Protein AF-A0A1F4QVJ4-F1 (afdb_monomer)

Nearest PDB structures (foldseek):
  5hei-assembly3_E  TM=8.467E-01  e=6.422E-18  Priestia megaterium
  3n2s-assembly2_D  TM=8.383E-01  e=7.079E-16  Bacillus subtilis
  5hdj-assembly1_A  TM=8.061E-01  e=7.513E-16  Priestia megaterium
  3eof-assembly1_B  TM=8.339E-01  e=4.481E-15  Bacteroides fragilis NCTC 9343
  7z0w-assembly3_F  TM=8.226E-01  e=1.284E-15  Escherichia coli K-12

pLDDT: mean 85.39, std 21.8, range [27.02, 98.88]

Radius of gyration: 23.58 Å; Cα contacts (8 Å, |Δi|>4): 374; chains: 1; bounding box: 63×64×63 Å

Sequence (300 aa):
MSEKVLRRLFLKQSALLGGVLLFPTSVQRRALAHPQDKDAASDSRLPINETLKTLASLRTTHGNFKNQPIPDAHIEQILQSSLRAANASNLQSYSIIIVKDPDKMKNVCGYAGSCMLLYCVDFTRLKASAESLGLPYYPNGIEGFVTASTGSALAVQSAVVAARSLGIDSLTTNGIHRGNMQRVWDILELPETHCFPLIALVLGYATEEPSYQMGRLDGPGVVHYEKYQKLTDEQVAAITAKYDDKNQHLGLNNDWDKNGHKHYQDWLHKEWMRGGKPLEKESQMFKLLKRSRFVDLQTI

Solvent-accessible surface area (backbone atoms only — not comparable to full-atom values): 17979 Å² total; per-residue (Å²): 133,60,72,70,56,57,51,54,58,53,43,77,78,52,79,75,83,81,87,90,83,90,81,86,90,83,92,85,82,83,89,76,81,72,94,77,72,84,78,70,86,58,101,65,80,74,88,79,48,72,68,56,52,45,63,73,64,65,71,75,46,92,52,59,41,38,100,48,81,72,59,67,73,56,54,48,52,21,48,55,41,17,72,67,34,70,41,73,92,74,64,59,38,42,46,77,46,80,43,64,53,42,68,60,33,31,74,44,39,70,43,42,38,36,33,32,41,37,35,20,31,28,44,52,69,61,35,54,55,28,50,77,72,76,38,91,67,76,75,60,26,49,64,40,44,53,53,18,46,52,27,41,52,40,19,51,53,32,23,53,54,43,29,46,72,71,72,34,40,35,30,81,39,61,42,44,68,52,80,73,46,65,54,49,36,68,77,65,70,48,58,67,52,41,34,44,86,65,42,37,37,34,29,25,38,59,69,66,78,74,95,64,76,73,41,78,87,80,45,88,83,74,56,66,76,101,50,90,62,83,78,48,72,69,54,50,52,51,51,53,51,48,45,55,37,72,89,46,34,61,57,95,62,93,55,34,58,83,71,74,23,93,39,45,63,49,35,43,56,62,62,72,52,61,75,82,66,80,84,85,61,87,47,71,67,57,52,51,34,42,62,18,55,29,35,82,78,80,79,127

Mean predicted aligned error: 9.61 Å

Structure (mmCIF, N/CA/C/O backbone):
data_AF-A0A1F4QVJ4-F1
#
_entry.id   AF-A0A1F4QVJ4-F1
#
loop_
_atom_site.group_PDB
_atom_site.id
_atom_site.type_symbol
_atom_site.label_atom_id
_atom_site.label_alt_id
_atom_site.label_comp_id
_atom_site.label_asym_id
_atom_site.label_entity_id
_atom_site.label_seq_id
_atom_site.pdbx_PDB_ins_code
_atom_site.Cartn_x
_atom_site.Cartn_y
_atom_site.Cartn_z
_atom_site.occupancy
_atom_site.B_iso_or_equiv
_atom_site.auth_seq_id
_atom_site.auth_comp_id
_atom_site.auth_asym_id
_atom_site.auth_atom_id
_atom_site.pdbx_PDB_model_num
ATOM 1 N N . MET A 1 1 ? 20.291 35.630 -5.863 1.00 52.84 1 MET A N 1
ATOM 2 C CA . MET A 1 1 ? 19.886 34.824 -7.039 1.00 52.84 1 MET A CA 1
ATOM 3 C C . MET A 1 1 ? 18.499 35.287 -7.465 1.00 52.84 1 MET A C 1
ATOM 5 O O . MET A 1 1 ? 17.598 35.248 -6.644 1.00 52.84 1 MET A O 1
ATOM 9 N N . SER A 1 2 ? 18.344 35.838 -8.672 1.00 55.09 2 SER A N 1
ATOM 10 C CA . SER A 1 2 ? 17.077 36.444 -9.123 1.00 55.09 2 SER A CA 1
ATOM 11 C C . SER A 1 2 ? 15.978 35.386 -9.289 1.00 55.09 2 SER A C 1
ATOM 13 O O . SER A 1 2 ? 16.240 34.307 -9.815 1.00 55.09 2 SER A O 1
ATOM 15 N N . GLU A 1 3 ? 14.743 35.716 -8.909 1.00 41.97 3 GLU A N 1
ATOM 16 C CA . GLU A 1 3 ? 13.518 34.911 -9.069 1.00 41.97 3 GLU A CA 1
ATOM 17 C C . GLU A 1 3 ? 13.331 34.359 -10.504 1.00 41.97 3 GLU A C 1
ATOM 19 O O . GLU A 1 3 ? 12.777 33.278 -10.710 1.00 41.97 3 GLU A O 1
ATOM 24 N N . LYS A 1 4 ? 13.899 35.040 -11.514 1.00 44.78 4 LYS A N 1
ATOM 25 C CA . LYS A 1 4 ? 13.946 34.587 -12.918 1.00 44.78 4 LYS A CA 1
ATOM 26 C C . LYS A 1 4 ? 14.837 33.355 -13.148 1.00 44.78 4 LYS A C 1
ATOM 28 O O . LYS A 1 4 ? 14.568 32.583 -14.066 1.00 44.78 4 LYS A O 1
ATOM 33 N N . VAL A 1 5 ? 15.879 33.154 -12.338 1.00 49.22 5 VAL A N 1
ATOM 34 C CA . VAL A 1 5 ? 16.780 31.987 -12.409 1.00 49.22 5 VAL A CA 1
ATOM 35 C C . VAL A 1 5 ? 16.134 30.771 -11.745 1.00 49.22 5 VAL A C 1
ATOM 37 O O . VAL A 1 5 ? 16.149 29.693 -12.334 1.00 49.22 5 VAL A O 1
ATOM 40 N N . LEU A 1 6 ? 15.462 30.954 -10.599 1.00 38.50 6 LEU A N 1
ATOM 41 C CA . LEU A 1 6 ? 14.659 29.894 -9.972 1.00 38.50 6 LEU A CA 1
ATOM 42 C C . LEU A 1 6 ? 13.498 29.445 -10.875 1.00 38.50 6 LEU A C 1
ATOM 44 O O . LEU A 1 6 ? 13.306 28.246 -11.062 1.00 38.50 6 LEU A O 1
ATOM 48 N N . ARG A 1 7 ? 12.786 30.384 -11.519 1.00 35.72 7 ARG A N 1
ATOM 49 C CA . ARG A 1 7 ? 11.732 30.055 -12.498 1.00 35.72 7 ARG A CA 1
ATOM 50 C C . ARG A 1 7 ? 12.261 29.281 -13.711 1.00 35.72 7 ARG A C 1
ATOM 52 O O . ARG A 1 7 ? 11.593 28.361 -14.165 1.00 35.72 7 ARG A O 1
ATOM 59 N N . ARG A 1 8 ? 13.453 29.603 -14.232 1.00 37.28 8 ARG A N 1
ATOM 60 C CA . ARG A 1 8 ? 14.053 28.869 -15.370 1.00 37.28 8 ARG A CA 1
ATOM 61 C C . ARG A 1 8 ? 14.505 27.449 -15.011 1.00 37.28 8 ARG A C 1
ATOM 63 O O . ARG A 1 8 ? 14.444 26.582 -15.878 1.00 37.28 8 ARG A O 1
ATOM 70 N N . LEU A 1 9 ? 14.923 27.207 -13.768 1.00 35.78 9 LEU A N 1
ATOM 71 C CA . LEU A 1 9 ? 15.251 25.867 -13.265 1.00 35.78 9 LEU A CA 1
ATOM 72 C C . LEU A 1 9 ? 13.991 25.020 -13.029 1.00 35.78 9 LEU A C 1
ATOM 74 O O . LEU A 1 9 ? 13.947 23.879 -13.476 1.00 35.78 9 LEU A O 1
ATOM 78 N N . PHE A 1 10 ? 12.933 25.601 -12.453 1.00 32.56 10 PHE A N 1
ATOM 79 C CA . PHE A 1 10 ? 11.649 24.912 -12.260 1.00 32.56 10 PHE A CA 1
ATOM 80 C C . PHE A 1 10 ? 10.939 24.579 -13.585 1.00 32.56 10 PHE A C 1
ATOM 82 O O . PHE A 1 10 ? 10.392 23.490 -13.740 1.00 32.56 10 PHE A O 1
ATOM 89 N N . LEU A 1 11 ? 10.981 25.481 -14.574 1.00 32.81 11 LEU A N 1
ATOM 90 C CA . LEU A 1 11 ? 10.296 25.297 -15.862 1.00 32.81 11 LEU A CA 1
ATOM 91 C C . LEU A 1 11 ? 10.993 24.307 -16.805 1.00 32.81 11 LEU A C 1
ATOM 93 O O . LEU A 1 11 ? 10.311 23.679 -17.605 1.00 32.81 11 LEU A O 1
ATOM 97 N N . LYS A 1 12 ? 12.313 24.096 -16.705 1.00 35.69 12 LYS A N 1
ATOM 98 C CA . LYS A 1 12 ? 12.986 23.044 -17.495 1.00 35.69 12 LYS A CA 1
ATOM 99 C C . LYS A 1 12 ? 12.668 21.624 -17.012 1.00 35.69 12 LYS A C 1
ATOM 101 O O . LYS A 1 12 ? 12.823 20.695 -17.795 1.00 35.69 12 LYS A O 1
ATOM 106 N N . GLN A 1 13 ? 12.194 21.465 -15.775 1.00 39.12 13 GLN A N 1
ATOM 107 C CA . GLN A 1 13 ? 11.706 20.184 -15.249 1.00 39.12 13 GLN A CA 1
ATOM 108 C C . GLN A 1 13 ? 10.168 20.069 -15.230 1.00 39.12 13 GLN A C 1
ATOM 110 O O . GLN A 1 13 ? 9.662 18.976 -15.007 1.00 39.12 13 GLN A O 1
ATOM 115 N N . SER A 1 14 ? 9.423 21.151 -15.507 1.00 33.69 14 SER A N 1
ATOM 116 C CA . SER A 1 14 ? 7.956 21.195 -15.317 1.00 33.69 14 SER A CA 1
ATOM 117 C C . SER A 1 14 ? 7.151 21.762 -16.501 1.00 33.69 14 SER A C 1
ATOM 119 O O . SER A 1 14 ? 5.996 22.142 -16.329 1.00 33.69 14 SER A O 1
ATOM 121 N N . ALA A 1 15 ? 7.711 21.864 -17.710 1.00 29.50 15 ALA A N 1
ATOM 122 C CA . ALA A 1 15 ? 6.983 22.402 -18.864 1.00 29.50 15 ALA A CA 1
ATOM 123 C C . ALA A 1 15 ? 6.127 21.342 -19.584 1.00 29.50 15 ALA A C 1
ATOM 125 O O . ALA A 1 15 ? 6.495 20.835 -20.640 1.00 29.50 15 ALA A O 1
ATOM 126 N N . LEU A 1 16 ? 4.936 21.094 -19.041 1.00 30.94 16 LEU A N 1
ATOM 127 C CA . LEU A 1 16 ? 3.710 20.893 -19.817 1.00 30.94 16 LEU A CA 1
ATOM 128 C C . LEU A 1 16 ? 2.562 21.532 -19.018 1.00 30.94 16 LEU A C 1
ATOM 130 O O . LEU A 1 16 ? 2.195 21.019 -17.967 1.00 30.94 16 LEU A O 1
ATOM 134 N N . LEU A 1 17 ? 2.014 22.630 -19.567 1.00 30.64 17 LEU A N 1
ATOM 135 C CA . LEU A 1 17 ? 0.846 23.419 -19.112 1.00 30.64 17 LEU A CA 1
ATOM 136 C C . LEU A 1 17 ? 1.138 24.363 -17.923 1.00 30.64 17 LEU A C 1
ATOM 138 O O . LEU A 1 17 ? 1.782 23.980 -16.963 1.00 30.64 17 LEU A O 1
ATOM 142 N N . GLY A 1 18 ? 0.720 25.627 -17.866 1.00 27.02 18 GLY A N 1
ATOM 143 C CA . GLY A 1 18 ? -0.196 26.441 -18.662 1.00 27.02 18 GLY A CA 1
ATOM 144 C C . GLY A 1 18 ? -0.721 27.569 -17.749 1.00 27.02 18 GLY A C 1
ATOM 145 O O . GLY A 1 18 ? -0.911 27.342 -16.561 1.00 27.02 18 GLY A O 1
ATOM 146 N N . GLY A 1 19 ? -0.945 28.771 -18.292 1.00 27.92 19 GLY A N 1
ATOM 147 C CA . GLY A 1 19 ? -1.787 29.808 -17.669 1.00 27.92 19 GLY A CA 1
ATOM 148 C C . GLY A 1 19 ? -1.125 30.740 -16.644 1.00 27.92 19 GLY A C 1
ATOM 149 O O . GLY A 1 19 ? -0.997 30.425 -15.468 1.00 27.92 19 GLY A O 1
ATOM 150 N N . VAL A 1 20 ? -0.774 31.946 -17.094 1.00 28.77 20 VAL A N 1
ATOM 151 C CA . VAL A 1 20 ? -0.378 33.096 -16.267 1.00 28.77 20 VAL A CA 1
ATOM 152 C C . VAL A 1 20 ? -1.630 33.851 -15.822 1.00 28.77 20 VAL A C 1
ATOM 154 O O . VAL A 1 20 ? -2.406 34.250 -16.682 1.00 28.77 20 VAL A O 1
ATOM 157 N N . LEU A 1 21 ? -1.760 34.158 -14.529 1.00 29.03 21 LEU A N 1
ATOM 158 C CA . LEU A 1 21 ? -2.459 35.355 -14.046 1.00 29.03 21 LEU A CA 1
ATOM 159 C C . LEU A 1 21 ? -1.697 35.911 -12.833 1.00 29.03 21 LEU A C 1
ATOM 161 O O . LEU A 1 21 ? -1.435 35.213 -11.857 1.00 29.03 21 LEU A O 1
ATOM 165 N N . LEU A 1 22 ? -1.260 37.161 -12.969 1.00 30.70 22 LEU A N 1
ATOM 166 C CA . LEU A 1 22 ? -0.501 37.943 -11.995 1.00 30.70 22 LEU A CA 1
ATOM 167 C C . LEU A 1 22 ? -1.461 38.641 -11.026 1.00 30.70 22 LEU A C 1
ATOM 169 O O . LEU A 1 22 ? -2.393 39.288 -11.492 1.00 30.70 22 LEU A O 1
ATOM 173 N N . PHE A 1 23 ? -1.157 38.642 -9.724 1.00 28.03 23 PHE A N 1
ATOM 174 C CA . PHE A 1 23 ? -1.585 39.717 -8.819 1.00 28.03 23 PHE A CA 1
ATOM 175 C C . PHE A 1 23 ? -0.463 40.100 -7.841 1.00 28.03 23 PHE A C 1
ATOM 177 O O . PHE A 1 23 ? 0.303 39.226 -7.425 1.00 28.03 23 PHE A O 1
ATOM 184 N N . PRO A 1 24 ? -0.326 41.399 -7.502 1.00 30.11 24 PRO A N 1
ATOM 185 C CA . PRO A 1 24 ? 0.741 41.902 -6.655 1.00 30.11 24 PRO A CA 1
ATOM 186 C C . PRO A 1 24 ? 0.397 41.845 -5.160 1.00 30.11 24 PRO A C 1
ATOM 188 O O . PRO A 1 24 ? -0.745 41.721 -4.728 1.00 30.11 24 PRO A O 1
ATOM 191 N N . THR A 1 25 ? 1.469 41.957 -4.391 1.00 30.98 25 THR A N 1
ATOM 192 C CA . THR A 1 25 ? 1.625 41.906 -2.939 1.00 30.98 25 THR A CA 1
ATOM 193 C C . THR A 1 25 ? 0.851 42.966 -2.148 1.00 30.98 25 THR A C 1
ATOM 195 O O . THR A 1 25 ? 0.949 44.150 -2.454 1.00 30.98 25 THR A O 1
ATOM 198 N N . SER A 1 26 ? 0.257 42.572 -1.018 1.00 28.41 26 SER A N 1
ATOM 199 C CA . SER A 1 26 ? 0.503 43.206 0.293 1.00 28.41 26 SER A CA 1
ATOM 200 C C . SER A 1 26 ? -0.096 42.340 1.412 1.00 28.41 26 SER A C 1
ATOM 202 O O . SER A 1 26 ? -1.306 42.158 1.502 1.00 28.41 26 SER A O 1
ATOM 204 N N . VAL A 1 27 ? 0.761 41.753 2.253 1.00 28.78 27 VAL A N 1
ATOM 205 C CA . VAL A 1 27 ? 0.341 40.943 3.405 1.00 28.78 27 VAL A CA 1
ATOM 206 C C . VAL A 1 27 ? 0.568 41.746 4.671 1.00 28.78 27 VAL A C 1
ATOM 208 O O . VAL A 1 27 ? 1.698 41.934 5.117 1.00 28.78 27 VAL A O 1
ATOM 211 N N . GLN A 1 28 ? -0.533 42.159 5.285 1.00 32.41 28 GLN A N 1
ATOM 212 C CA . GLN A 1 28 ? -0.582 42.423 6.711 1.00 32.41 28 GLN A CA 1
ATOM 213 C C . GLN A 1 28 ? -1.983 42.077 7.211 1.00 32.41 28 GLN A C 1
ATOM 215 O O . GLN A 1 28 ? -2.925 42.822 6.960 1.00 32.41 28 GLN A O 1
ATOM 220 N N . ARG A 1 29 ? -2.116 40.946 7.918 1.00 30.28 29 ARG A N 1
ATOM 221 C CA . ARG A 1 29 ? -2.851 40.827 9.192 1.00 30.28 29 ARG A CA 1
ATOM 222 C C . ARG A 1 29 ? -2.899 39.387 9.700 1.00 30.28 29 ARG A C 1
ATOM 224 O O . ARG A 1 29 ? -2.959 38.419 8.953 1.00 30.28 29 ARG A O 1
ATOM 231 N N . ARG A 1 30 ? -2.852 39.304 11.026 1.00 30.14 30 ARG A N 1
ATOM 232 C CA . ARG A 1 30 ? -3.001 38.120 11.869 1.00 30.14 30 ARG A CA 1
ATOM 233 C C . ARG A 1 30 ? -4.473 37.673 11.893 1.00 30.14 30 ARG A C 1
ATOM 235 O O . ARG A 1 30 ? -5.346 38.521 12.036 1.00 30.14 30 ARG A O 1
ATOM 242 N N . ALA A 1 31 ? -4.661 36.354 11.816 1.00 42.94 31 ALA A N 1
ATOM 243 C CA . ALA A 1 31 ? -5.755 35.523 12.337 1.00 42.94 31 ALA A CA 1
ATOM 244 C C . ALA A 1 31 ? -7.190 36.080 12.282 1.00 42.94 31 ALA A C 1
ATOM 246 O O . ALA A 1 31 ? -7.624 36.733 13.224 1.00 42.94 31 ALA A O 1
ATOM 247 N N . LEU A 1 32 ? -7.960 35.702 11.254 1.00 30.95 32 LEU A N 1
ATOM 248 C CA . LEU A 1 32 ? -9.425 35.759 11.266 1.00 30.95 32 LEU A CA 1
ATOM 249 C C . LEU A 1 32 ? -9.995 34.603 10.433 1.00 30.95 32 LEU A C 1
ATOM 251 O O . LEU A 1 32 ? -9.549 34.363 9.314 1.00 30.95 32 LEU A O 1
ATOM 255 N N . ALA A 1 33 ? -10.984 33.905 10.995 1.00 37.72 33 ALA A N 1
ATOM 256 C CA . ALA A 1 33 ? -11.900 33.051 10.249 1.00 37.72 33 ALA A CA 1
ATOM 257 C C . ALA A 1 33 ? -12.452 33.807 9.025 1.00 37.72 33 ALA A C 1
ATOM 259 O O . ALA A 1 33 ? -12.702 35.013 9.106 1.00 37.72 33 ALA A O 1
ATOM 260 N N . HIS A 1 34 ? -12.623 33.108 7.901 1.00 30.53 34 HIS A N 1
ATOM 261 C CA . HIS A 1 34 ? -13.078 33.701 6.643 1.00 30.53 34 HIS A CA 1
ATOM 262 C C . HIS A 1 34 ? -14.462 34.362 6.838 1.00 30.53 34 HIS A C 1
ATOM 264 O O . HIS A 1 34 ? -15.409 33.682 7.234 1.00 30.53 34 HIS A O 1
ATOM 270 N N . PRO A 1 35 ? -14.631 35.673 6.576 1.00 35.38 35 PRO A N 1
ATOM 271 C CA . PRO A 1 35 ? -15.885 36.383 6.838 1.00 35.38 35 PRO A CA 1
ATOM 272 C C . PRO A 1 35 ? -16.934 36.193 5.723 1.00 35.38 35 PRO A C 1
ATOM 274 O O . PRO A 1 35 ? -17.616 37.143 5.353 1.00 35.38 35 PRO A O 1
ATOM 277 N N . GLN A 1 36 ? -17.075 34.972 5.195 1.00 38.28 36 GLN A N 1
ATOM 278 C CA . GLN A 1 36 ? -18.192 34.581 4.318 1.00 38.28 36 GLN A CA 1
ATOM 279 C C . GLN A 1 36 ? -19.074 33.454 4.890 1.00 38.28 36 GLN A C 1
ATOM 281 O O . GLN A 1 36 ? -20.159 33.236 4.369 1.00 38.28 36 GLN A O 1
ATOM 286 N N . ASP A 1 37 ? -18.707 32.828 6.014 1.00 40.47 37 ASP A N 1
ATOM 287 C CA . ASP A 1 37 ? -19.466 31.702 6.597 1.00 40.47 37 ASP A CA 1
ATOM 288 C C . ASP A 1 37 ? -20.352 32.090 7.795 1.00 40.47 37 ASP A C 1
ATOM 290 O O . ASP A 1 37 ? -20.580 31.287 8.698 1.00 40.47 37 ASP A O 1
ATOM 294 N N . LYS A 1 38 ? -20.849 33.333 7.858 1.00 36.12 38 LYS A N 1
ATOM 295 C CA . LYS A 1 38 ? -21.775 33.739 8.937 1.00 36.12 38 LYS A CA 1
ATOM 296 C C . LYS A 1 38 ? -23.261 33.614 8.596 1.00 36.12 38 LYS A C 1
ATOM 298 O O . LYS A 1 38 ? -24.061 33.663 9.522 1.00 36.12 38 LYS A O 1
ATOM 303 N N . ASP A 1 39 ? -23.603 33.326 7.338 1.00 35.06 39 ASP A N 1
ATOM 304 C CA . ASP A 1 39 ? -24.996 33.141 6.892 1.00 35.06 39 ASP A CA 1
ATOM 305 C C . ASP A 1 39 ? -25.329 31.701 6.444 1.00 35.06 39 ASP A C 1
ATOM 307 O O . ASP A 1 39 ? -26.444 31.428 6.012 1.00 35.06 39 ASP A O 1
ATOM 311 N N . ALA A 1 40 ? -24.415 30.736 6.604 1.00 42.69 40 ALA A N 1
ATOM 312 C CA . ALA A 1 40 ? -24.663 29.320 6.292 1.00 42.69 40 ALA A CA 1
ATOM 313 C C . ALA A 1 40 ? -25.209 28.522 7.496 1.00 42.69 40 ALA A C 1
ATOM 315 O O . ALA A 1 40 ? -24.935 27.335 7.658 1.00 42.69 40 ALA A O 1
ATOM 316 N N . ALA A 1 41 ? -25.997 29.165 8.360 1.00 46.88 41 ALA A N 1
ATOM 317 C CA . ALA A 1 41 ? -26.771 28.484 9.394 1.00 46.88 41 ALA A CA 1
ATOM 318 C C . ALA A 1 41 ? -28.113 28.000 8.813 1.00 46.88 41 ALA A C 1
ATOM 320 O O . ALA A 1 41 ? -29.186 28.425 9.230 1.00 46.88 41 ALA A O 1
ATOM 321 N N . SER A 1 42 ? -28.052 27.103 7.829 1.00 43.69 42 SER A N 1
ATOM 322 C CA . SER A 1 42 ? -29.191 26.276 7.425 1.00 43.69 42 SER A CA 1
ATOM 323 C C . SER A 1 42 ? -28.681 24.881 7.085 1.00 43.69 42 SER A C 1
ATOM 325 O O . SER A 1 42 ? -27.737 24.757 6.304 1.00 43.69 42 SER A O 1
ATOM 327 N N . ASP A 1 43 ? -29.292 23.866 7.695 1.00 54.66 43 ASP A N 1
ATOM 328 C CA . ASP A 1 43 ? -29.104 22.426 7.478 1.00 54.66 43 ASP A CA 1
ATOM 329 C C . ASP A 1 43 ? -28.632 22.071 6.052 1.00 54.66 43 ASP A C 1
ATOM 331 O O . ASP A 1 43 ? -29.424 21.919 5.126 1.00 54.66 43 ASP A O 1
ATOM 335 N N . SER A 1 44 ? -27.316 21.984 5.856 1.00 49.62 44 SER A N 1
ATOM 336 C CA . SER A 1 44 ? -26.708 21.678 4.560 1.00 49.62 44 SER A CA 1
ATOM 337 C C . SER A 1 44 ? -25.540 20.726 4.761 1.00 49.62 44 SER A C 1
ATOM 339 O O . SER A 1 44 ? -24.368 21.047 4.573 1.00 49.62 44 SER A O 1
ATOM 341 N N . ARG A 1 45 ? -25.859 19.487 5.150 1.00 64.56 45 ARG A N 1
ATOM 342 C CA . ARG A 1 45 ? -24.929 18.380 4.908 1.00 64.56 45 ARG A CA 1
ATOM 343 C C . ARG A 1 45 ? -24.584 18.411 3.418 1.00 64.56 45 ARG A C 1
ATOM 345 O O . ARG A 1 45 ? -25.469 18.213 2.588 1.00 64.56 45 ARG A O 1
ATOM 352 N N . LEU A 1 46 ? -23.325 18.720 3.096 1.00 76.25 46 LEU A N 1
ATOM 353 C CA . LEU A 1 46 ? -22.814 18.708 1.724 1.00 76.25 46 LEU A CA 1
ATOM 354 C C . LEU A 1 46 ? -23.290 17.425 1.022 1.00 76.25 46 LEU A C 1
ATOM 356 O O . LEU A 1 46 ? -23.271 16.358 1.646 1.00 76.25 46 LEU A O 1
ATOM 360 N N . PRO A 1 47 ? -23.736 17.495 -0.243 1.00 82.12 47 PRO A N 1
ATOM 361 C CA . PRO A 1 47 ? -24.310 16.337 -0.913 1.00 82.12 47 PRO A CA 1
ATOM 362 C C . PRO A 1 47 ? -23.289 15.190 -0.983 1.00 82.12 47 PRO A C 1
ATOM 364 O O . PRO A 1 47 ? -22.232 15.313 -1.603 1.00 82.12 47 PRO A O 1
ATOM 367 N N . ILE A 1 48 ? -23.612 14.057 -0.349 1.00 91.38 48 ILE A N 1
ATOM 368 C CA . ILE A 1 48 ? -22.788 12.842 -0.371 1.00 91.38 48 ILE A CA 1
ATOM 369 C C . ILE A 1 48 ? -23.135 12.035 -1.628 1.00 91.38 48 ILE A C 1
ATOM 371 O O . ILE A 1 48 ? -24.205 11.429 -1.710 1.00 91.38 48 ILE A O 1
ATOM 375 N N . ASN A 1 49 ? -22.216 11.998 -2.594 1.00 95.62 49 ASN A N 1
ATOM 376 C CA . ASN A 1 49 ? -22.333 11.151 -3.784 1.00 95.62 49 ASN A CA 1
ATOM 377 C C . ASN A 1 49 ? -21.805 9.721 -3.539 1.00 95.62 49 ASN A C 1
ATOM 379 O O . ASN A 1 49 ? -21.175 9.443 -2.518 1.00 95.62 49 ASN A O 1
ATOM 383 N N . GLU A 1 50 ? -22.038 8.813 -4.489 1.00 96.75 50 GLU A N 1
ATOM 384 C CA . GLU A 1 50 ? -21.647 7.397 -4.370 1.00 96.75 50 GLU A CA 1
ATOM 385 C C . GLU A 1 50 ? -20.138 7.184 -4.186 1.00 96.75 50 GLU A C 1
ATOM 387 O O . GLU A 1 50 ? -19.718 6.305 -3.430 1.00 96.75 50 GLU A O 1
ATOM 392 N N . THR A 1 51 ? -19.302 8.027 -4.795 1.00 96.75 51 THR A N 1
ATOM 393 C CA . THR A 1 51 ? -17.848 7.977 -4.596 1.00 96.75 51 THR A CA 1
ATOM 394 C C . THR A 1 51 ? -17.483 8.296 -3.148 1.00 96.75 51 THR A C 1
ATOM 396 O O . THR A 1 51 ? -16.686 7.581 -2.541 1.00 96.75 51 THR A O 1
ATOM 399 N N . LEU A 1 52 ? -18.095 9.330 -2.562 1.00 97.00 52 LEU A N 1
ATOM 400 C CA . LEU A 1 52 ? -17.881 9.695 -1.161 1.00 97.00 52 LEU A CA 1
ATOM 401 C C . LEU A 1 52 ? -18.400 8.610 -0.209 1.00 97.00 52 LEU A C 1
ATOM 403 O O . LEU A 1 52 ? -17.715 8.304 0.765 1.00 97.00 52 LEU A O 1
ATOM 407 N N . LYS A 1 53 ? -19.540 7.968 -0.509 1.00 96.31 53 LYS A N 1
ATOM 408 C CA . LYS A 1 53 ? -20.024 6.803 0.260 1.00 96.31 53 LYS A CA 1
ATOM 409 C C . LYS A 1 53 ? -19.037 5.640 0.193 1.00 96.31 53 LYS A C 1
ATOM 411 O O . LYS A 1 53 ? -18.717 5.046 1.219 1.00 96.31 53 LYS A O 1
ATOM 416 N N . THR A 1 54 ? -18.511 5.350 -0.996 1.00 97.62 54 THR A N 1
ATOM 417 C CA . THR A 1 54 ? -17.524 4.280 -1.199 1.00 97.62 54 THR A CA 1
ATOM 418 C C . THR A 1 54 ? -16.264 4.545 -0.381 1.00 97.62 54 THR A C 1
ATOM 420 O O . THR A 1 54 ? -15.851 3.675 0.385 1.00 97.62 54 THR A O 1
ATOM 423 N N . LEU A 1 55 ? -15.703 5.757 -0.476 1.00 97.00 55 LEU A N 1
ATOM 424 C CA . LEU A 1 55 ? -14.529 6.185 0.292 1.00 97.00 55 LEU A CA 1
ATOM 425 C C . LEU A 1 55 ? -14.774 6.123 1.804 1.00 97.00 55 LEU A C 1
ATOM 427 O O . LEU A 1 55 ? -13.941 5.591 2.535 1.00 97.00 55 LEU A O 1
ATOM 431 N N . ALA A 1 56 ? -15.929 6.608 2.264 1.00 94.94 56 ALA A N 1
ATOM 432 C CA . ALA A 1 56 ? -16.319 6.546 3.669 1.00 94.94 56 ALA A CA 1
ATOM 433 C C . ALA A 1 56 ? -16.500 5.104 4.166 1.00 94.94 56 ALA A C 1
ATOM 435 O O . ALA A 1 56 ? -16.311 4.847 5.346 1.00 94.94 56 ALA A O 1
ATOM 436 N N . SER A 1 57 ? -16.820 4.155 3.282 1.00 94.56 57 SER A N 1
ATOM 437 C CA . SER A 1 57 ? -16.996 2.739 3.625 1.00 94.56 57 SER A CA 1
ATOM 438 C C . SER A 1 57 ? -15.707 1.905 3.578 1.00 94.56 57 SER A C 1
ATOM 440 O O . SER A 1 57 ? -15.763 0.695 3.816 1.00 94.56 57 SER A O 1
ATOM 442 N N . LEU A 1 58 ? -14.566 2.508 3.215 1.00 96.00 58 LEU A N 1
ATOM 443 C CA . LEU A 1 58 ? -13.303 1.787 3.081 1.00 96.00 58 LEU A CA 1
ATOM 444 C C . LEU A 1 58 ? -12.885 1.137 4.400 1.00 96.00 58 LEU A C 1
ATOM 446 O O . LEU A 1 58 ? -12.882 1.755 5.466 1.00 96.00 58 LEU A O 1
ATOM 450 N N . ARG A 1 59 ? -12.471 -0.124 4.292 1.00 93.00 59 ARG A N 1
ATOM 451 C CA . ARG A 1 59 ? -12.043 -0.965 5.408 1.00 93.00 59 ARG A CA 1
ATOM 452 C C . ARG A 1 59 ? -11.056 -2.023 4.933 1.00 93.00 59 ARG A C 1
ATOM 454 O O . ARG A 1 59 ? -11.019 -2.356 3.750 1.00 93.00 59 ARG A O 1
ATOM 461 N N . THR A 1 60 ? -10.312 -2.572 5.882 1.00 92.62 60 THR A N 1
ATOM 462 C CA . THR A 1 60 ? -9.347 -3.648 5.649 1.00 92.62 60 THR A CA 1
ATOM 463 C C . THR A 1 60 ? -9.909 -4.965 6.170 1.00 92.62 60 THR A C 1
ATOM 465 O O . THR A 1 60 ? -10.382 -5.022 7.302 1.00 92.62 60 THR A O 1
ATOM 468 N N . THR A 1 61 ? -9.812 -6.029 5.374 1.00 92.06 61 THR A N 1
ATOM 469 C CA . THR A 1 61 ? -10.108 -7.402 5.813 1.00 92.06 61 THR A CA 1
ATOM 470 C C . THR A 1 61 ? -8.804 -8.124 6.121 1.00 92.06 61 THR A C 1
ATOM 472 O O . THR A 1 61 ? -8.000 -8.351 5.228 1.00 92.06 61 THR A O 1
ATOM 475 N N . HIS A 1 62 ? -8.556 -8.501 7.375 1.00 84.69 62 HIS A N 1
ATOM 476 C CA . HIS A 1 62 ? -7.271 -9.075 7.801 1.00 84.69 62 HIS A CA 1
ATOM 477 C C . HIS A 1 62 ? -7.137 -10.582 7.499 1.00 84.69 62 HIS A C 1
ATOM 479 O O . HIS A 1 62 ? -6.835 -11.379 8.378 1.00 84.69 62 HIS A O 1
ATOM 485 N N . GLY A 1 63 ? -7.332 -10.973 6.236 1.00 72.19 63 GLY A N 1
ATOM 486 C CA . GLY A 1 63 ? -7.006 -12.313 5.724 1.00 72.19 63 GLY A CA 1
ATOM 487 C C . GLY A 1 63 ? -8.119 -13.362 5.808 1.00 72.19 63 GLY A C 1
ATOM 488 O O . GLY A 1 63 ? -7.997 -14.404 5.169 1.00 72.19 63 GLY A O 1
ATOM 489 N N . ASN A 1 64 ? -9.216 -13.089 6.516 1.00 87.12 64 ASN A N 1
ATOM 490 C CA . ASN A 1 64 ? -10.368 -13.991 6.586 1.00 87.12 64 ASN A CA 1
ATOM 491 C C . ASN A 1 64 ? -11.286 -13.802 5.367 1.00 87.12 64 ASN A C 1
ATOM 493 O O . ASN A 1 64 ? -12.306 -13.113 5.432 1.00 87.12 64 ASN A O 1
ATOM 497 N N . PHE A 1 65 ? -10.905 -14.396 4.236 1.00 96.00 65 PHE A N 1
ATOM 498 C CA . PHE A 1 65 ? -11.698 -14.382 3.008 1.00 96.00 65 PHE A CA 1
ATOM 499 C C . PHE A 1 65 ? -12.429 -15.712 2.789 1.00 96.00 65 PHE A C 1
ATOM 501 O O . PHE A 1 65 ? -11.901 -16.791 3.055 1.00 96.00 65 PHE A O 1
ATOM 508 N N . LYS A 1 66 ? -13.654 -15.637 2.268 1.00 95.75 66 LYS A N 1
ATOM 509 C CA . LYS A 1 66 ? -14.434 -16.789 1.808 1.00 95.75 66 LYS A CA 1
ATOM 510 C C . LYS A 1 66 ? -13.738 -17.456 0.623 1.00 95.75 66 LYS A C 1
ATOM 512 O O . LYS A 1 66 ? -13.145 -16.780 -0.217 1.00 95.75 66 LYS A O 1
ATOM 517 N N . ASN A 1 67 ? -13.909 -18.771 0.494 1.00 94.62 67 ASN A N 1
ATOM 518 C CA . ASN A 1 67 ? -13.522 -19.514 -0.706 1.00 94.62 67 ASN A CA 1
ATOM 519 C C . ASN A 1 67 ? -14.541 -19.281 -1.838 1.00 94.62 67 ASN A C 1
ATOM 521 O O . ASN A 1 67 ? -15.313 -20.167 -2.198 1.00 94.62 67 ASN A O 1
ATOM 525 N N . GLN A 1 68 ? -14.593 -18.046 -2.335 1.00 95.94 68 GLN A N 1
ATOM 526 C CA . GLN A 1 68 ? -15.496 -17.609 -3.394 1.00 95.94 68 GLN A CA 1
ATOM 527 C C . GLN A 1 68 ? -14.683 -16.881 -4.474 1.00 95.94 68 GLN A C 1
ATOM 529 O O . GLN A 1 68 ? -14.013 -15.895 -4.156 1.00 95.94 68 GLN A O 1
ATOM 534 N N . PRO A 1 69 ? -14.721 -17.322 -5.744 1.00 97.00 69 PRO A N 1
ATOM 535 C CA . PRO A 1 69 ? -13.975 -16.669 -6.813 1.00 97.00 69 PRO A CA 1
ATOM 536 C C . PRO A 1 69 ? -14.544 -15.280 -7.130 1.00 97.00 69 PRO A C 1
ATOM 538 O O . PRO A 1 69 ? -15.751 -15.052 -7.041 1.00 97.00 69 PRO A O 1
ATOM 541 N N . ILE A 1 70 ? -13.667 -14.361 -7.537 1.00 98.38 70 ILE A N 1
ATOM 542 C CA . ILE A 1 70 ? -14.066 -13.071 -8.111 1.00 98.38 70 ILE A CA 1
ATOM 543 C C . ILE A 1 70 ? -14.203 -13.263 -9.629 1.00 98.38 70 ILE A C 1
ATOM 545 O O . ILE A 1 70 ? -13.276 -13.805 -10.235 1.00 98.38 70 ILE A O 1
ATOM 549 N N . PRO A 1 71 ? -15.310 -12.826 -10.261 1.00 98.25 71 PRO A N 1
ATOM 550 C CA . PRO A 1 71 ? -15.448 -12.871 -11.714 1.00 98.25 71 PRO A CA 1
ATOM 551 C C . PRO A 1 71 ? -14.319 -12.116 -12.427 1.00 98.25 71 PRO A C 1
ATOM 553 O O . PRO A 1 71 ? -13.971 -11.002 -12.033 1.00 98.25 71 PRO A O 1
ATOM 556 N N . ASP A 1 72 ? -13.803 -12.669 -13.524 1.00 97.75 72 ASP A N 1
ATOM 557 C CA . ASP A 1 72 ? -12.701 -12.056 -14.283 1.00 97.75 72 ASP A CA 1
ATOM 558 C C . ASP A 1 72 ? -13.037 -10.648 -14.786 1.00 97.75 72 ASP A C 1
ATOM 560 O O . ASP A 1 72 ? -12.189 -9.762 -14.747 1.00 97.75 72 ASP A O 1
ATOM 564 N N . ALA A 1 73 ? -14.299 -10.406 -15.151 1.00 98.44 73 ALA A N 1
ATOM 565 C CA . ALA A 1 73 ? -14.777 -9.080 -15.536 1.00 98.44 73 ALA A CA 1
ATOM 566 C C . ALA A 1 73 ? -14.620 -8.037 -14.411 1.00 98.44 73 ALA A C 1
ATOM 568 O O . ALA A 1 73 ? -14.296 -6.884 -14.685 1.00 98.44 73 ALA A O 1
ATOM 569 N N . HIS A 1 74 ? -14.807 -8.429 -13.146 1.00 98.69 74 HIS A N 1
ATOM 570 C CA . HIS A 1 74 ? -14.591 -7.530 -12.010 1.00 98.69 74 HIS A CA 1
ATOM 571 C C . HIS A 1 74 ? -13.098 -7.288 -11.769 1.00 98.69 74 HIS A C 1
ATOM 573 O O . HIS A 1 74 ? -12.708 -6.153 -11.510 1.00 98.69 74 HIS A O 1
ATOM 579 N N . ILE A 1 75 ? -12.251 -8.319 -11.891 1.00 98.69 75 ILE A N 1
ATOM 580 C CA . ILE A 1 75 ? -10.791 -8.144 -11.814 1.00 98.69 75 ILE A CA 1
ATOM 581 C C . ILE A 1 75 ? -10.316 -7.167 -12.893 1.00 98.69 75 ILE A C 1
ATOM 583 O O . ILE A 1 75 ? -9.554 -6.253 -12.587 1.00 98.69 75 ILE A O 1
ATOM 587 N N . GLU A 1 76 ? -10.826 -7.288 -14.117 1.00 98.62 76 GLU A N 1
ATOM 588 C CA . GLU A 1 76 ? -10.506 -6.371 -15.210 1.00 98.62 76 GLU A CA 1
ATOM 589 C C . GLU A 1 76 ? -10.943 -4.932 -14.902 1.00 98.62 76 GLU A C 1
ATOM 591 O O . GLU A 1 76 ? -10.154 -4.003 -15.047 1.00 98.62 76 GLU A O 1
ATOM 596 N N . GLN A 1 77 ? -12.158 -4.722 -14.386 1.00 98.75 77 GLN A N 1
ATOM 597 C CA . GLN A 1 77 ? -12.611 -3.388 -13.970 1.00 98.75 77 GLN A CA 1
ATOM 598 C C . GLN A 1 77 ? -11.718 -2.775 -12.879 1.00 98.75 77 GLN A C 1
ATOM 600 O O . GLN A 1 77 ? -11.407 -1.579 -12.924 1.00 98.75 77 GLN A O 1
ATOM 605 N N . ILE A 1 78 ? -11.271 -3.584 -11.914 1.00 98.88 78 ILE A N 1
ATOM 606 C CA . ILE A 1 78 ? -10.351 -3.154 -10.852 1.00 98.88 78 ILE A CA 1
ATOM 607 C C . ILE A 1 78 ? -8.999 -2.755 -11.451 1.00 98.88 78 ILE A C 1
ATOM 609 O O . ILE A 1 78 ? -8.461 -1.703 -11.099 1.00 98.88 78 ILE A O 1
ATOM 613 N N . LEU A 1 79 ? -8.471 -3.549 -12.386 1.00 98.75 79 LEU A N 1
ATOM 614 C CA . LEU A 1 79 ? -7.216 -3.261 -13.079 1.00 98.75 79 LEU A CA 1
ATOM 615 C C . LEU A 1 79 ? -7.313 -1.981 -13.909 1.00 98.75 79 LEU A C 1
ATOM 617 O O . LEU A 1 79 ? -6.468 -1.104 -13.755 1.00 98.75 79 LEU A O 1
ATOM 621 N N . GLN A 1 80 ? -8.365 -1.813 -14.711 1.00 98.69 80 GLN A N 1
ATOM 622 C CA . GLN A 1 80 ? -8.583 -0.590 -15.492 1.00 98.69 80 GLN A CA 1
ATOM 623 C C . GLN A 1 80 ? -8.682 0.655 -14.600 1.00 98.69 80 GLN A C 1
ATOM 625 O O . GLN A 1 80 ? -8.085 1.691 -14.899 1.00 98.69 80 GLN A O 1
ATOM 630 N N . SER A 1 81 ? -9.360 0.544 -13.455 1.00 98.69 81 SER A N 1
ATOM 631 C CA . SER A 1 81 ? -9.417 1.622 -12.459 1.00 98.69 81 SER A CA 1
ATOM 632 C C . SER A 1 81 ? -8.036 1.924 -11.868 1.00 98.69 81 SER A C 1
ATOM 634 O O . SER A 1 81 ? -7.677 3.086 -11.688 1.00 98.69 81 SER A O 1
ATOM 636 N N . SER A 1 82 ? -7.236 0.885 -11.609 1.00 98.56 82 SER A N 1
ATOM 637 C CA . SER A 1 82 ? -5.857 1.003 -11.127 1.00 98.56 82 SER A CA 1
ATOM 638 C C . SER A 1 82 ? -4.956 1.723 -12.133 1.00 98.56 82 SER A C 1
ATOM 640 O O . SER A 1 82 ? -4.253 2.667 -11.770 1.00 98.56 82 SER A O 1
ATOM 642 N N . LEU A 1 83 ? -5.039 1.340 -13.411 1.00 98.25 83 LEU A N 1
ATOM 643 C CA . LEU A 1 83 ? -4.259 1.915 -14.511 1.00 98.25 83 LEU A CA 1
ATOM 644 C C . LEU A 1 83 ? -4.583 3.392 -14.761 1.00 98.25 83 LEU A C 1
ATOM 646 O O . LEU A 1 83 ? -3.735 4.147 -15.239 1.00 98.25 83 LEU A O 1
ATOM 650 N N . ARG A 1 84 ? -5.799 3.830 -14.409 1.00 98.12 84 ARG A N 1
ATOM 651 C CA . ARG A 1 84 ? -6.239 5.220 -14.575 1.00 98.12 84 ARG A CA 1
ATOM 652 C C . ARG A 1 84 ? -5.679 6.177 -13.518 1.00 98.12 84 ARG A C 1
ATOM 654 O O . ARG A 1 84 ? -5.838 7.390 -13.672 1.00 98.12 84 ARG A O 1
ATOM 661 N N . ALA A 1 85 ? -5.031 5.662 -12.473 1.00 98.00 85 ALA A N 1
ATOM 662 C CA . ALA A 1 85 ? -4.469 6.471 -11.400 1.00 98.00 85 ALA A CA 1
ATOM 663 C C . ALA A 1 85 ? -3.456 7.515 -11.906 1.00 98.00 85 ALA A C 1
ATOM 665 O O . ALA A 1 85 ? -2.721 7.306 -12.880 1.00 98.00 85 ALA A O 1
ATOM 666 N N . ALA A 1 86 ? -3.390 8.648 -11.202 1.00 96.62 86 ALA A N 1
ATOM 667 C CA . ALA A 1 86 ? -2.384 9.668 -11.463 1.00 96.62 86 ALA A CA 1
ATOM 668 C C . ALA A 1 86 ? -0.973 9.076 -11.319 1.00 96.62 86 ALA A C 1
ATOM 670 O O . ALA A 1 86 ? -0.681 8.344 -10.374 1.00 96.62 86 ALA A O 1
ATOM 671 N N . ASN A 1 87 ? -0.090 9.397 -12.262 1.00 93.88 87 ASN A N 1
ATOM 672 C CA . ASN A 1 87 ? 1.296 8.950 -12.244 1.00 93.88 87 ASN A CA 1
ATOM 673 C C . ASN A 1 87 ? 2.195 9.988 -12.934 1.00 93.88 87 ASN A C 1
ATOM 675 O O . ASN A 1 87 ? 1.768 10.687 -13.856 1.00 93.88 87 ASN A O 1
ATOM 679 N N . ALA A 1 88 ? 3.427 10.127 -12.446 1.00 92.56 88 ALA A N 1
ATOM 680 C CA . ALA A 1 88 ? 4.338 11.173 -12.896 1.00 92.56 88 ALA A CA 1
ATOM 681 C C . ALA A 1 88 ? 4.696 11.006 -14.379 1.00 92.56 88 ALA A C 1
ATOM 683 O O . ALA A 1 88 ? 5.073 9.919 -14.822 1.00 92.56 88 ALA A O 1
ATOM 684 N N . SER A 1 89 ? 4.568 12.098 -15.137 1.00 93.50 89 SER A N 1
ATOM 685 C CA . SER A 1 89 ? 4.889 12.171 -16.570 1.00 93.50 89 SER A CA 1
ATOM 686 C C . SER A 1 89 ? 4.197 11.110 -17.439 1.00 93.50 89 SER A C 1
ATOM 688 O O . SER A 1 89 ? 4.677 10.795 -18.523 1.00 93.50 89 SER A O 1
ATOM 690 N N . ASN A 1 90 ? 3.082 10.545 -16.961 1.00 94.56 90 ASN A N 1
ATOM 691 C CA . ASN A 1 90 ? 2.396 9.411 -17.582 1.00 94.56 90 ASN A CA 1
ATOM 692 C C . ASN A 1 90 ? 3.325 8.214 -17.905 1.00 94.56 90 ASN A C 1
ATOM 694 O O . ASN A 1 90 ? 3.069 7.460 -18.842 1.00 94.56 90 ASN A O 1
ATOM 698 N N . LEU A 1 91 ? 4.425 8.043 -17.159 1.00 94.62 91 LEU A N 1
ATOM 699 C CA . LEU A 1 91 ? 5.389 6.962 -17.398 1.00 94.62 91 LEU A CA 1
ATOM 700 C C . LEU A 1 91 ? 4.839 5.593 -17.003 1.00 94.62 91 LEU A C 1
ATOM 702 O O . LEU A 1 91 ? 5.299 4.574 -17.522 1.00 94.62 91 LEU A O 1
ATOM 706 N N . GLN A 1 92 ? 3.885 5.582 -16.063 1.00 96.38 92 GLN A N 1
ATOM 707 C CA . GLN A 1 92 ? 3.308 4.379 -15.469 1.00 96.38 92 GLN A CA 1
ATOM 708 C C . GLN A 1 92 ? 4.406 3.423 -14.984 1.00 96.38 92 GLN A C 1
ATOM 710 O O . GLN A 1 92 ? 4.372 2.244 -15.317 1.00 96.38 92 GLN A O 1
ATOM 715 N N . SER A 1 93 ? 5.415 3.936 -14.263 1.00 97.12 93 SER A N 1
ATOM 716 C CA . SER A 1 93 ? 6.610 3.200 -13.799 1.00 97.12 93 SER A CA 1
ATOM 717 C C . SER A 1 93 ? 6.306 2.146 -12.723 1.00 97.12 93 SER A C 1
ATOM 719 O O . SER A 1 93 ? 6.891 2.133 -11.642 1.00 97.12 93 SER A O 1
ATOM 721 N N . TYR A 1 94 ? 5.340 1.285 -13.003 1.00 98.19 94 TYR A N 1
ATOM 722 C CA . TYR A 1 94 ? 4.916 0.169 -12.196 1.00 98.19 94 TYR A CA 1
ATOM 723 C C . TYR A 1 94 ? 4.445 -0.980 -13.090 1.00 98.19 94 TYR A C 1
ATOM 725 O O . TYR A 1 94 ? 4.046 -0.781 -14.242 1.00 98.19 94 TYR A O 1
ATOM 733 N N . SER A 1 95 ? 4.456 -2.175 -12.513 1.00 98.56 95 SER A N 1
ATOM 734 C CA . SER A 1 95 ? 3.852 -3.382 -13.075 1.00 98.56 95 SER A CA 1
ATOM 735 C C . SER A 1 95 ? 2.925 -4.015 -12.043 1.00 98.56 95 SER A C 1
ATOM 737 O O . SER A 1 95 ? 3.149 -3.877 -10.839 1.00 98.56 95 SER A O 1
ATOM 739 N N . ILE A 1 96 ? 1.873 -4.689 -12.513 1.00 98.75 96 ILE A N 1
ATOM 740 C CA . ILE A 1 96 ? 0.884 -5.372 -11.671 1.00 98.75 96 ILE A CA 1
ATOM 741 C C . ILE A 1 96 ? 0.914 -6.858 -12.016 1.00 98.75 96 ILE A C 1
ATOM 743 O O . ILE A 1 96 ? 0.674 -7.232 -13.161 1.00 98.75 96 ILE A O 1
ATOM 747 N N . ILE A 1 97 ? 1.191 -7.704 -11.028 1.00 98.75 97 ILE A N 1
ATOM 748 C CA . ILE A 1 97 ? 1.211 -9.161 -11.185 1.00 98.75 97 ILE A CA 1
ATOM 749 C C . ILE A 1 97 ? -0.024 -9.741 -10.514 1.00 98.75 97 ILE A C 1
ATOM 751 O O . ILE A 1 97 ? -0.259 -9.513 -9.327 1.00 98.75 97 ILE A O 1
ATOM 755 N N . ILE A 1 98 ? -0.801 -10.502 -11.279 1.00 98.62 98 ILE A N 1
ATOM 756 C CA . ILE A 1 98 ? -2.041 -11.130 -10.827 1.00 98.62 98 ILE A CA 1
ATOM 757 C C . ILE A 1 98 ? -1.730 -12.564 -10.399 1.00 98.62 98 ILE A C 1
ATOM 759 O O . ILE A 1 98 ? -1.227 -13.361 -11.189 1.00 98.62 98 ILE A O 1
ATOM 763 N N . VAL A 1 99 ? -2.059 -12.915 -9.159 1.00 98.44 99 VAL A N 1
ATOM 764 C CA . VAL A 1 99 ? -1.885 -14.267 -8.619 1.00 98.44 99 VAL A CA 1
ATOM 765 C C . VAL A 1 99 ? -3.226 -14.776 -8.103 1.00 98.44 99 VAL A C 1
ATOM 767 O O . VAL A 1 99 ? -3.822 -14.158 -7.227 1.00 98.44 99 VAL A O 1
ATOM 770 N N . LYS A 1 100 ? -3.694 -15.911 -8.635 1.00 97.56 100 LYS A N 1
ATOM 771 C CA . LYS A 1 100 ? -4.943 -16.584 -8.216 1.00 97.56 100 LYS A CA 1
ATOM 772 C C . LYS A 1 100 ? -4.717 -17.860 -7.399 1.00 97.56 100 LYS A C 1
ATOM 774 O O . LYS A 1 100 ? -5.644 -18.351 -6.771 1.00 97.56 100 LYS A O 1
ATOM 779 N N . ASP A 1 101 ? -3.491 -18.377 -7.383 1.00 97.75 101 ASP A N 1
ATOM 780 C CA . ASP A 1 101 ? -3.110 -19.532 -6.567 1.00 97.75 101 ASP A CA 1
ATOM 781 C C . ASP A 1 101 ? -2.966 -19.110 -5.087 1.00 97.75 101 ASP A C 1
ATOM 783 O O . ASP A 1 101 ? -2.074 -18.311 -4.775 1.00 97.75 101 ASP A O 1
ATOM 787 N N . PRO A 1 102 ? -3.815 -19.617 -4.171 1.00 96.25 102 PRO A N 1
ATOM 788 C CA . PRO A 1 102 ? -3.813 -19.207 -2.769 1.00 96.25 102 PRO A CA 1
ATOM 789 C C . PRO A 1 102 ? -2.534 -19.595 -2.022 1.00 96.25 102 PRO A C 1
ATOM 791 O O . PRO A 1 102 ? -2.108 -18.855 -1.133 1.00 96.25 102 PRO A O 1
ATOM 794 N N . ASP A 1 103 ? -1.888 -20.706 -2.372 1.00 97.25 103 ASP A N 1
ATOM 795 C CA . ASP A 1 103 ? -0.647 -21.116 -1.714 1.00 97.25 103 ASP A CA 1
ATOM 796 C C . ASP A 1 103 ? 0.524 -20.265 -2.203 1.00 97.25 103 ASP A C 1
ATOM 798 O O . ASP A 1 103 ? 1.364 -19.835 -1.405 1.00 97.25 103 ASP A O 1
ATOM 802 N N . LYS A 1 104 ? 0.520 -19.885 -3.487 1.00 98.19 104 LYS A N 1
ATOM 803 C CA . LYS A 1 104 ? 1.451 -18.876 -4.005 1.00 98.19 104 LYS A CA 1
ATOM 804 C C . LYS A 1 104 ? 1.274 -17.526 -3.297 1.00 98.19 104 LYS A C 1
ATOM 806 O O . LYS A 1 104 ? 2.271 -16.928 -2.896 1.00 98.19 104 LYS A O 1
ATOM 811 N N . MET A 1 105 ? 0.038 -17.066 -3.068 1.00 97.75 105 MET A N 1
ATOM 812 C CA . MET A 1 105 ? -0.226 -15.824 -2.317 1.00 97.75 105 MET A CA 1
ATOM 813 C C . MET A 1 105 ? 0.328 -15.882 -0.885 1.00 97.75 105 MET A C 1
ATOM 815 O O . MET A 1 105 ? 1.049 -14.967 -0.474 1.00 97.75 105 MET A O 1
ATOM 819 N N . LYS A 1 106 ? 0.075 -16.978 -0.149 1.00 96.50 106 LYS A N 1
ATOM 820 C CA . LYS A 1 106 ? 0.603 -17.172 1.216 1.00 96.50 106 LYS A CA 1
ATOM 821 C C . LYS A 1 106 ? 2.124 -17.101 1.243 1.00 96.50 106 LYS A C 1
ATOM 823 O O . LYS A 1 106 ? 2.683 -16.414 2.094 1.00 96.50 106 LYS A O 1
ATOM 828 N N . ASN A 1 107 ? 2.792 -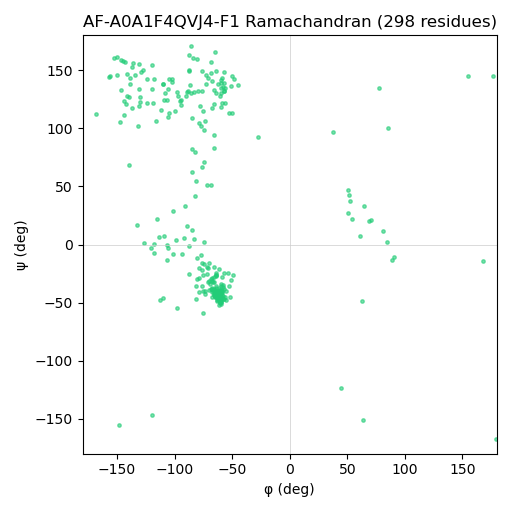17.754 0.295 1.00 97.06 107 ASN A N 1
ATOM 829 C CA . ASN A 1 107 ? 4.252 -17.741 0.220 1.00 97.06 107 ASN A CA 1
ATOM 830 C C . ASN A 1 107 ? 4.811 -16.352 -0.141 1.00 97.06 107 ASN A C 1
ATOM 832 O O . ASN A 1 107 ? 5.877 -15.964 0.343 1.00 97.06 107 ASN A O 1
ATOM 836 N N . VAL A 1 108 ? 4.080 -15.560 -0.932 1.00 97.44 108 VAL A N 1
ATOM 837 C CA . VAL A 1 108 ? 4.477 -14.192 -1.295 1.00 97.44 108 VAL A CA 1
ATOM 838 C C . VAL A 1 108 ? 4.270 -13.220 -0.128 1.00 97.44 108 VAL A C 1
ATOM 840 O O . VAL A 1 108 ? 5.235 -12.605 0.339 1.00 97.44 108 VAL A O 1
ATOM 843 N N . CYS A 1 109 ? 3.044 -13.075 0.379 1.00 96.00 109 CYS A N 1
ATOM 844 C CA . CYS A 1 109 ? 2.683 -11.993 1.306 1.00 96.00 109 CYS A CA 1
ATOM 845 C C . CYS A 1 109 ? 2.166 -12.451 2.679 1.00 96.00 109 CYS A C 1
ATOM 847 O O . CYS A 1 109 ? 1.919 -11.602 3.536 1.00 96.00 109 CYS A O 1
ATOM 849 N N . GLY A 1 110 ? 2.027 -13.759 2.911 1.00 95.88 110 GLY A N 1
ATOM 850 C CA . GLY A 1 110 ? 1.516 -14.330 4.162 1.00 95.88 110 GLY A CA 1
ATOM 851 C C . GLY A 1 110 ? -0.010 -14.403 4.262 1.00 95.88 110 GLY A C 1
ATOM 852 O O . GLY A 1 110 ? -0.520 -14.839 5.288 1.00 95.88 110 GLY A O 1
ATOM 853 N N . TYR A 1 111 ? -0.739 -13.996 3.220 1.00 95.88 111 TYR A N 1
ATOM 854 C CA . TYR A 1 111 ? -2.204 -13.990 3.185 1.00 95.88 111 TYR A CA 1
ATOM 855 C C . TYR A 1 111 ? -2.705 -14.648 1.897 1.00 95.88 111 TYR A C 1
ATOM 857 O O . TYR A 1 111 ? -1.998 -14.659 0.893 1.00 95.88 111 TYR A O 1
ATOM 865 N N . ALA A 1 112 ? -3.930 -15.171 1.918 1.00 95.62 112 ALA A N 1
ATOM 866 C CA . ALA A 1 112 ? -4.623 -15.684 0.738 1.00 95.62 112 ALA A CA 1
ATOM 867 C C . ALA A 1 112 ? -6.016 -15.070 0.637 1.00 95.62 112 ALA A C 1
ATOM 869 O O . ALA A 1 112 ? -6.646 -14.792 1.652 1.00 95.62 112 ALA A O 1
ATOM 870 N N . GLY A 1 113 ? -6.482 -14.900 -0.593 1.00 96.06 113 GLY A N 1
ATOM 871 C CA . GLY A 1 113 ? -7.848 -14.527 -0.936 1.00 96.06 113 GLY A CA 1
ATOM 872 C C . GLY A 1 113 ? -8.213 -15.159 -2.274 1.00 96.06 113 GLY A C 1
ATOM 873 O O . GLY A 1 113 ? -7.610 -16.152 -2.681 1.00 96.06 113 GLY A O 1
ATOM 874 N N . SER A 1 114 ? -9.163 -14.564 -2.985 1.00 97.50 114 SER A N 1
ATOM 875 C CA . SER A 1 114 ? -9.567 -15.022 -4.319 1.00 97.50 114 SER A CA 1
ATOM 876 C C . SER A 1 114 ? -8.582 -14.574 -5.405 1.00 97.50 114 SER A C 1
ATOM 878 O O . SER A 1 114 ? -8.451 -15.224 -6.439 1.00 97.50 114 SER A O 1
ATOM 880 N N . CYS A 1 115 ? -7.905 -13.442 -5.193 1.00 98.25 115 CYS A N 1
ATOM 881 C CA . CYS A 1 115 ? -6.915 -12.882 -6.108 1.00 98.25 115 CYS A CA 1
ATOM 882 C C . CYS A 1 115 ? -5.947 -11.973 -5.342 1.00 98.25 115 CYS A C 1
ATOM 884 O O . CYS A 1 115 ? -6.359 -11.252 -4.440 1.00 98.25 115 CYS A O 1
ATOM 886 N N . MET A 1 116 ? -4.676 -11.943 -5.727 1.00 98.56 116 MET A N 1
ATOM 887 C CA . MET A 1 116 ? -3.696 -10.964 -5.261 1.00 98.56 116 MET A CA 1
ATOM 888 C C . MET A 1 116 ? -3.163 -10.167 -6.447 1.00 98.56 116 MET A C 1
ATOM 890 O O . MET A 1 116 ? -2.775 -10.744 -7.459 1.00 98.56 116 MET A O 1
ATOM 894 N N . LEU A 1 117 ? -3.109 -8.847 -6.292 1.00 98.81 117 LEU A N 1
ATOM 895 C CA . LEU A 1 117 ? -2.408 -7.933 -7.185 1.00 98.81 117 LEU A CA 1
ATOM 896 C C . LEU A 1 117 ? -1.117 -7.483 -6.492 1.00 98.81 117 LEU A C 1
ATOM 898 O O . LEU A 1 117 ? -1.168 -6.802 -5.467 1.00 98.81 117 LEU A O 1
ATOM 902 N N . LEU A 1 118 ? 0.042 -7.880 -7.012 1.00 98.81 118 LEU A N 1
ATOM 903 C CA . LEU A 1 118 ? 1.336 -7.379 -6.549 1.00 98.81 118 LEU A CA 1
ATOM 904 C C . LEU A 1 118 ? 1.765 -6.204 -7.422 1.00 98.81 118 LEU A C 1
ATOM 906 O O . LEU A 1 118 ? 1.955 -6.363 -8.624 1.00 98.81 118 LEU A O 1
ATOM 910 N N . TYR A 1 119 ? 1.956 -5.048 -6.797 1.00 98.81 119 TYR A N 1
ATOM 911 C CA . TYR A 1 119 ? 2.444 -3.846 -7.453 1.00 98.81 119 TYR A CA 1
ATOM 912 C C . TYR A 1 119 ? 3.955 -3.760 -7.282 1.00 98.81 119 TYR A C 1
ATOM 914 O O . TYR A 1 119 ? 4.466 -3.768 -6.157 1.00 98.81 119 TYR A O 1
ATOM 922 N N . CYS A 1 120 ? 4.660 -3.659 -8.400 1.00 98.69 120 CYS A N 1
ATOM 923 C CA . CYS A 1 120 ? 6.102 -3.487 -8.456 1.00 98.69 120 CYS A CA 1
ATOM 924 C C . CYS A 1 120 ? 6.426 -2.081 -8.948 1.00 98.69 120 CYS A C 1
ATOM 926 O O . CYS A 1 120 ? 5.825 -1.632 -9.918 1.00 98.69 120 CYS A O 1
ATOM 928 N N . VAL A 1 121 ? 7.413 -1.421 -8.343 1.00 98.44 121 VAL A N 1
ATOM 929 C CA . VAL A 1 121 ? 8.122 -0.317 -9.002 1.00 98.44 121 VAL A CA 1
ATOM 930 C C . VAL A 1 121 ? 8.871 -0.912 -10.184 1.00 98.44 121 VAL A C 1
ATOM 932 O O . VAL A 1 121 ? 9.691 -1.803 -9.977 1.00 98.44 121 VAL A O 1
ATOM 935 N N . ASP A 1 122 ? 8.590 -0.453 -11.403 1.00 98.19 122 ASP A N 1
ATOM 936 C CA . ASP A 1 122 ? 9.108 -1.101 -12.608 1.00 98.19 122 ASP A CA 1
ATOM 937 C C . ASP A 1 122 ? 9.467 -0.100 -13.712 1.00 98.19 122 ASP A C 1
ATOM 939 O O . ASP A 1 122 ? 8.649 0.697 -14.175 1.00 98.19 122 ASP A O 1
ATOM 943 N N . PHE A 1 123 ? 10.722 -0.170 -14.142 1.00 97.88 123 PHE A N 1
ATOM 944 C CA . PHE A 1 123 ? 11.299 0.613 -15.228 1.00 97.88 123 PHE A CA 1
ATOM 945 C C . PHE A 1 123 ? 11.778 -0.258 -16.394 1.00 97.88 123 PHE A C 1
ATOM 947 O O . PHE A 1 123 ? 12.276 0.273 -17.389 1.00 97.88 123 PHE A O 1
ATOM 954 N N . THR A 1 124 ? 11.622 -1.580 -16.308 1.00 96.94 124 THR A N 1
ATOM 955 C CA . THR A 1 124 ? 12.073 -2.527 -17.335 1.00 96.94 124 THR A CA 1
ATOM 956 C C . THR A 1 124 ? 11.401 -2.259 -18.680 1.00 96.94 124 THR A C 1
ATOM 958 O O . THR A 1 124 ? 12.092 -2.207 -19.695 1.00 96.94 124 THR A O 1
ATOM 961 N N . ARG A 1 125 ? 10.094 -1.952 -18.694 1.00 96.69 125 ARG A N 1
ATOM 962 C CA . ARG A 1 125 ? 9.359 -1.549 -19.909 1.00 96.69 125 ARG A CA 1
ATOM 963 C C . ARG A 1 125 ? 9.953 -0.303 -20.571 1.00 96.69 125 ARG A C 1
ATOM 965 O O . ARG A 1 125 ? 10.121 -0.273 -21.789 1.00 96.69 125 ARG A O 1
ATOM 972 N N . LEU A 1 126 ? 10.266 0.728 -19.783 1.00 96.31 126 LEU A N 1
ATOM 973 C CA . LEU A 1 126 ? 10.830 1.986 -20.291 1.00 96.31 126 LEU A CA 1
ATOM 974 C C . LEU A 1 126 ? 12.241 1.769 -20.838 1.00 96.31 126 LEU A C 1
ATOM 976 O O . LEU A 1 126 ? 12.565 2.263 -21.916 1.00 96.31 126 LEU A O 1
ATOM 980 N N . LYS A 1 127 ? 13.041 0.967 -20.132 1.00 95.75 127 LYS A N 1
ATOM 981 C CA . LYS A 1 127 ? 14.379 0.577 -20.566 1.00 95.75 127 LYS A CA 1
ATOM 982 C C . LYS A 1 127 ? 14.344 -0.190 -21.888 1.00 95.75 127 LYS A C 1
ATOM 984 O O . LYS A 1 127 ? 15.002 0.230 -22.830 1.00 95.75 127 LYS A O 1
ATOM 989 N N . ALA A 1 128 ? 13.521 -1.233 -21.984 1.00 96.06 128 ALA A N 1
ATOM 990 C CA . ALA A 1 128 ? 13.368 -2.019 -23.208 1.00 96.06 128 ALA A CA 1
ATOM 991 C C . ALA A 1 128 ? 12.893 -1.155 -24.390 1.00 96.06 128 ALA A C 1
ATOM 993 O O . ALA A 1 128 ? 13.385 -1.292 -25.509 1.00 96.06 128 ALA A O 1
ATOM 994 N N . SER A 1 129 ? 11.976 -0.214 -24.136 1.00 97.12 129 SER A N 1
ATOM 995 C CA . SER A 1 129 ? 11.497 0.722 -25.160 1.00 97.12 129 SER A CA 1
ATOM 996 C C . SER A 1 129 ? 12.618 1.638 -25.661 1.00 97.12 129 SER A C 1
ATOM 998 O O . SER A 1 129 ? 12.775 1.801 -26.867 1.00 97.12 129 SER A O 1
ATOM 1000 N N . ALA A 1 130 ? 13.434 2.200 -24.765 1.00 97.19 130 ALA A N 1
ATOM 1001 C CA . ALA A 1 130 ? 14.573 3.034 -25.148 1.00 97.19 130 ALA A CA 1
ATOM 1002 C C . ALA A 1 130 ? 15.653 2.238 -25.900 1.00 97.19 130 ALA A C 1
ATOM 1004 O O . ALA A 1 130 ? 16.132 2.686 -26.941 1.00 97.19 130 ALA A O 1
ATOM 1005 N N . GLU A 1 131 ? 15.974 1.031 -25.429 1.00 96.50 131 GLU A N 1
ATOM 1006 C CA . GLU A 1 131 ? 16.938 0.131 -26.071 1.00 96.50 131 GLU A CA 1
ATOM 1007 C C . GLU A 1 131 ? 16.506 -0.244 -27.494 1.00 96.50 131 GLU A C 1
ATOM 1009 O O . GLU A 1 131 ? 17.334 -0.234 -28.402 1.00 96.50 131 GLU A O 1
ATOM 1014 N N . SER A 1 132 ? 15.206 -0.474 -27.724 1.00 97.88 132 SER A N 1
ATOM 1015 C CA . SER A 1 132 ? 14.667 -0.744 -29.069 1.00 97.88 132 SER A CA 1
ATOM 1016 C C . SER A 1 132 ? 14.871 0.411 -30.060 1.00 97.88 132 SER A C 1
ATOM 1018 O O . SER A 1 132 ? 14.873 0.199 -31.271 1.00 97.88 132 SER A O 1
ATOM 1020 N N . LEU A 1 133 ? 15.082 1.626 -29.546 1.00 98.25 133 LEU A N 1
ATOM 1021 C CA . LEU A 1 133 ? 15.363 2.838 -30.316 1.00 98.25 133 LEU A CA 1
ATOM 1022 C C . LEU A 1 133 ? 16.864 3.174 -30.359 1.00 98.25 133 LEU A C 1
ATOM 1024 O O . LEU A 1 133 ? 17.239 4.221 -30.882 1.00 98.25 133 LEU A O 1
ATOM 1028 N N . GLY A 1 134 ? 17.727 2.326 -29.787 1.00 97.69 134 GLY A N 1
ATOM 1029 C CA . GLY A 1 134 ? 19.163 2.588 -29.663 1.00 97.69 134 GLY A CA 1
ATOM 1030 C C . GLY A 1 134 ? 19.506 3.715 -28.681 1.00 97.69 134 GLY A C 1
ATOM 1031 O O . GLY A 1 134 ? 20.586 4.299 -28.774 1.00 97.69 134 GLY A O 1
ATOM 1032 N N . LEU A 1 135 ? 18.598 4.048 -27.758 1.00 97.31 135 LEU A N 1
ATOM 1033 C CA . LEU A 1 135 ? 18.772 5.121 -26.781 1.00 97.31 135 LEU A CA 1
ATOM 1034 C C . LEU A 1 135 ? 19.138 4.560 -25.399 1.00 97.31 135 LEU A C 1
ATOM 1036 O O . LEU A 1 135 ? 18.551 3.567 -24.961 1.00 97.3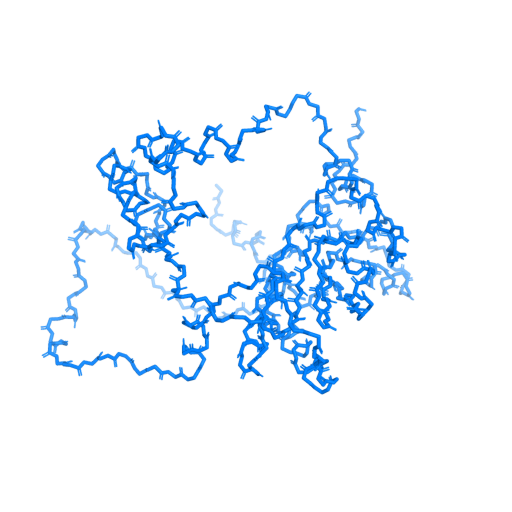1 135 LEU A O 1
ATOM 1040 N N . PRO A 1 136 ? 20.061 5.204 -24.663 1.00 93.31 136 PRO A N 1
ATOM 1041 C CA . PRO A 1 136 ? 20.324 4.833 -23.283 1.00 93.31 136 PRO A CA 1
ATOM 1042 C C . PRO A 1 136 ? 19.155 5.248 -22.382 1.00 93.31 136 PRO A C 1
ATOM 1044 O O . PRO A 1 136 ? 18.578 6.325 -22.541 1.00 93.31 136 PRO A O 1
ATOM 1047 N N . TYR A 1 137 ? 18.851 4.422 -21.381 1.00 91.50 137 TYR A N 1
ATOM 1048 C CA . TYR A 1 137 ? 17.886 4.757 -20.341 1.00 91.50 137 TYR A CA 1
ATOM 1049 C C . TYR A 1 137 ? 18.364 4.292 -18.971 1.00 91.50 137 TYR A C 1
ATOM 1051 O O . TYR A 1 137 ? 18.673 3.116 -18.764 1.00 91.50 137 TYR A O 1
ATOM 1059 N N . TYR A 1 138 ? 18.376 5.227 -18.027 1.00 86.62 138 TYR A N 1
ATOM 1060 C CA . TYR A 1 138 ? 18.759 4.995 -16.643 1.00 86.62 138 TYR A CA 1
ATOM 1061 C C . TYR A 1 138 ? 17.679 5.596 -15.748 1.00 86.62 138 TYR A C 1
ATOM 1063 O O . TYR A 1 138 ? 17.437 6.802 -15.828 1.00 86.62 138 TYR A O 1
ATOM 1071 N N . PRO A 1 139 ? 17.003 4.796 -14.909 1.00 84.06 139 PRO A N 1
ATOM 1072 C CA . PRO A 1 139 ? 16.133 5.349 -13.881 1.00 84.06 139 PRO A CA 1
ATOM 1073 C C . PRO A 1 139 ? 16.939 6.268 -12.960 1.00 84.06 139 PRO A C 1
ATOM 1075 O O . PRO A 1 139 ? 18.090 5.964 -12.650 1.00 84.06 139 PRO A O 1
ATOM 1078 N N . ASN A 1 140 ? 16.336 7.371 -12.507 1.00 86.88 140 ASN A N 1
ATOM 1079 C CA . ASN A 1 140 ? 16.972 8.381 -11.646 1.00 86.88 140 ASN A CA 1
ATOM 1080 C C . ASN A 1 140 ? 17.186 7.872 -10.201 1.00 86.88 140 ASN A C 1
ATOM 1082 O O . ASN A 1 140 ? 16.726 8.500 -9.248 1.00 86.88 140 ASN A O 1
ATOM 1086 N N . GLY A 1 141 ? 17.797 6.695 -10.034 1.00 90.88 141 GLY A N 1
ATOM 1087 C CA . GLY A 1 141 ? 18.100 6.066 -8.751 1.00 90.88 141 GLY A CA 1
ATOM 1088 C C . GLY A 1 141 ? 16.934 6.139 -7.764 1.00 90.88 141 GLY A C 1
ATOM 1089 O O . GLY A 1 141 ? 15.810 5.714 -8.059 1.00 90.88 141 GLY A O 1
ATOM 1090 N N . ILE A 1 142 ? 17.210 6.721 -6.595 1.00 95.06 142 ILE A N 1
ATOM 1091 C CA . ILE A 1 142 ? 16.250 6.797 -5.490 1.00 95.06 142 ILE A CA 1
ATOM 1092 C C . ILE A 1 142 ? 15.100 7.765 -5.774 1.00 95.06 142 ILE A C 1
ATOM 1094 O O . ILE A 1 142 ? 13.971 7.502 -5.366 1.00 95.06 142 ILE A O 1
ATOM 1098 N N . GLU A 1 143 ? 15.336 8.840 -6.530 1.00 94.44 143 GLU A N 1
ATOM 1099 C CA . GLU A 1 143 ? 14.282 9.776 -6.939 1.00 94.44 143 GLU A CA 1
ATOM 1100 C C . GLU A 1 143 ? 13.274 9.087 -7.866 1.00 94.44 143 GLU A C 1
ATOM 1102 O O . GLU A 1 143 ? 12.056 9.222 -7.700 1.00 94.44 143 GLU A O 1
ATOM 1107 N N . GLY A 1 144 ? 13.780 8.281 -8.806 1.00 94.88 144 GLY A N 1
ATOM 1108 C CA . GLY A 1 144 ? 12.965 7.430 -9.669 1.00 94.88 144 GLY A CA 1
ATOM 1109 C C . GLY A 1 144 ? 12.157 6.413 -8.863 1.00 94.88 144 GLY A C 1
ATOM 1110 O O . GLY A 1 144 ? 10.953 6.274 -9.082 1.00 94.88 144 GLY A O 1
ATOM 1111 N N . PHE A 1 145 ? 12.783 5.760 -7.879 1.00 97.00 145 PHE A N 1
ATOM 1112 C CA . PHE A 1 145 ? 12.106 4.813 -6.992 1.00 97.00 145 PHE A CA 1
ATOM 1113 C C . PHE A 1 145 ? 10.988 5.462 -6.167 1.00 97.00 145 PHE A C 1
ATOM 1115 O O . PHE A 1 145 ? 9.892 4.9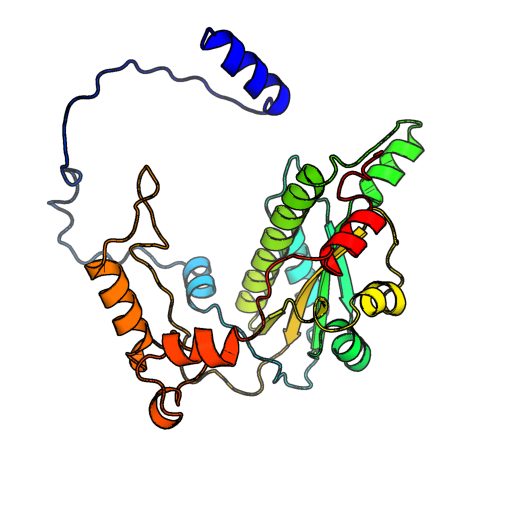09 -6.097 1.00 97.00 145 PHE A O 1
ATOM 1122 N N . VAL A 1 146 ? 11.220 6.637 -5.570 1.00 97.19 146 VAL A N 1
ATOM 1123 C CA . VAL A 1 146 ? 10.200 7.379 -4.802 1.00 97.19 146 VAL A CA 1
ATOM 1124 C C . VAL A 1 146 ? 9.034 7.790 -5.701 1.00 97.19 146 VAL A C 1
ATOM 1126 O O . VAL A 1 146 ? 7.868 7.596 -5.343 1.00 97.19 146 VAL A O 1
ATOM 1129 N N . THR A 1 147 ? 9.339 8.297 -6.896 1.00 96.19 147 THR A N 1
ATOM 1130 C CA . THR A 1 147 ? 8.332 8.693 -7.889 1.00 96.19 147 THR A CA 1
ATOM 1131 C C . THR A 1 147 ? 7.456 7.506 -8.294 1.00 96.19 147 THR A C 1
ATOM 1133 O O . THR A 1 147 ? 6.226 7.577 -8.241 1.00 96.19 147 THR A O 1
ATOM 1136 N N . ALA A 1 148 ? 8.083 6.382 -8.640 1.00 97.62 148 ALA A N 1
ATOM 1137 C CA . ALA A 1 148 ? 7.394 5.160 -9.031 1.00 97.62 148 ALA A CA 1
ATOM 1138 C C . ALA A 1 148 ? 6.621 4.510 -7.873 1.00 97.62 148 ALA A C 1
ATOM 1140 O O . ALA A 1 148 ? 5.506 4.024 -8.070 1.00 97.62 148 ALA A O 1
ATOM 1141 N N . SER A 1 149 ? 7.167 4.546 -6.653 1.00 97.88 149 SER A N 1
ATOM 1142 C CA . SER A 1 149 ? 6.496 4.038 -5.450 1.00 97.88 149 SER A CA 1
ATOM 1143 C C . SER A 1 149 ? 5.223 4.824 -5.157 1.00 97.88 149 SER A C 1
ATOM 1145 O O . SER A 1 149 ? 4.186 4.236 -4.852 1.00 97.88 149 SER A O 1
ATOM 1147 N N . THR A 1 150 ? 5.277 6.149 -5.315 1.00 98.12 150 THR A N 1
ATOM 1148 C CA . THR A 1 150 ? 4.111 7.028 -5.159 1.00 98.12 150 THR A CA 1
ATOM 1149 C C . THR A 1 150 ? 3.044 6.700 -6.202 1.00 98.12 150 THR A C 1
ATOM 1151 O O . THR A 1 150 ? 1.891 6.477 -5.845 1.00 98.12 150 THR A O 1
ATOM 1154 N N . GLY A 1 151 ? 3.427 6.585 -7.480 1.00 98.06 151 GLY A N 1
ATOM 1155 C CA . GLY A 1 151 ? 2.504 6.178 -8.547 1.00 98.06 151 GLY A CA 1
ATOM 1156 C C . GLY A 1 151 ? 1.870 4.804 -8.301 1.00 98.06 151 GLY A C 1
ATOM 1157 O O . GLY A 1 151 ? 0.665 4.639 -8.474 1.00 98.06 151 GLY A O 1
ATOM 1158 N N . SER A 1 152 ? 2.655 3.841 -7.812 1.00 98.38 152 SER A N 1
ATOM 1159 C CA . SER A 1 152 ? 2.173 2.501 -7.452 1.00 98.38 152 SER A CA 1
ATOM 1160 C C . SER A 1 152 ? 1.154 2.545 -6.309 1.00 98.38 152 SER A C 1
ATOM 1162 O O . SER A 1 152 ? 0.116 1.897 -6.387 1.00 98.38 152 SER A O 1
ATOM 1164 N N . ALA A 1 153 ? 1.402 3.339 -5.261 1.00 98.38 153 ALA A N 1
ATOM 1165 C CA . ALA A 1 153 ? 0.470 3.491 -4.142 1.00 98.38 153 ALA A CA 1
ATOM 1166 C C . ALA A 1 153 ? -0.870 4.122 -4.574 1.00 98.38 153 ALA A C 1
ATOM 1168 O O . ALA A 1 153 ? -1.930 3.702 -4.108 1.00 98.38 153 ALA A O 1
ATOM 1169 N N . LEU A 1 154 ? -0.842 5.083 -5.506 1.00 98.69 154 LEU A N 1
ATOM 1170 C CA . LEU A 1 154 ? -2.054 5.670 -6.092 1.00 98.69 154 LEU A CA 1
ATOM 1171 C C . LEU A 1 154 ? -2.838 4.649 -6.932 1.00 98.69 154 LEU A C 1
ATOM 1173 O O . LEU A 1 154 ? -4.070 4.598 -6.856 1.00 98.69 154 LEU A O 1
ATOM 1177 N N . ALA A 1 155 ? -2.133 3.805 -7.692 1.00 98.81 155 ALA A N 1
ATOM 1178 C CA . ALA A 1 155 ? -2.734 2.714 -8.456 1.00 98.81 155 ALA A CA 1
ATOM 1179 C C . ALA A 1 155 ? -3.400 1.675 -7.537 1.00 98.81 155 ALA A C 1
ATOM 1181 O O . ALA A 1 155 ? -4.540 1.274 -7.792 1.00 98.81 155 ALA A O 1
ATOM 1182 N N . VAL A 1 156 ? -2.742 1.301 -6.433 1.00 98.81 156 VAL A N 1
ATOM 1183 C CA . VAL A 1 156 ? -3.300 0.416 -5.394 1.00 98.81 156 VAL A CA 1
ATOM 1184 C C . VAL A 1 156 ? -4.566 1.017 -4.793 1.00 98.81 156 VAL A C 1
ATOM 1186 O O . VAL A 1 156 ? -5.590 0.345 -4.726 1.00 98.81 156 VAL A O 1
ATOM 1189 N N . GLN A 1 157 ? -4.531 2.288 -4.384 1.00 98.62 157 GLN A N 1
ATOM 1190 C CA . GLN A 1 157 ? -5.691 2.928 -3.761 1.00 98.62 157 GLN A CA 1
ATOM 1191 C C . GLN A 1 157 ? -6.879 3.031 -4.729 1.00 98.62 157 GLN A C 1
ATOM 1193 O O . GLN A 1 157 ? -8.025 2.846 -4.321 1.00 98.62 157 GLN A O 1
ATOM 1198 N N . SER A 1 158 ? -6.618 3.267 -6.017 1.00 98.75 158 SER A N 1
ATOM 1199 C CA . SER A 1 158 ? -7.663 3.271 -7.050 1.00 98.75 158 SER A CA 1
ATOM 1200 C C . SER A 1 158 ? -8.290 1.880 -7.221 1.00 98.75 158 SER A C 1
ATOM 1202 O O . SER A 1 158 ? -9.512 1.766 -7.312 1.00 98.75 158 SER A O 1
ATOM 1204 N N . ALA A 1 159 ? -7.479 0.816 -7.169 1.00 98.88 159 ALA A N 1
ATOM 1205 C CA . ALA A 1 159 ? -7.964 -0.565 -7.178 1.00 98.88 159 ALA A CA 1
ATOM 1206 C C . ALA A 1 159 ? -8.800 -0.903 -5.932 1.00 98.88 159 ALA A C 1
ATOM 1208 O O . ALA A 1 159 ? -9.845 -1.533 -6.054 1.00 98.88 159 ALA A O 1
ATOM 1209 N N . VAL A 1 160 ? -8.386 -0.444 -4.746 1.00 98.81 160 VAL A N 1
ATOM 1210 C CA . VAL A 1 160 ? -9.136 -0.618 -3.488 1.00 98.81 160 VAL A CA 1
ATOM 1211 C C . VAL A 1 160 ? -10.521 0.028 -3.571 1.00 98.81 160 VAL A C 1
ATOM 1213 O O . VAL A 1 160 ? -11.513 -0.591 -3.190 1.00 98.81 160 VAL A O 1
ATOM 1216 N N . VAL A 1 161 ? -10.612 1.257 -4.091 1.00 98.75 161 VAL A N 1
ATOM 1217 C CA . VAL A 1 161 ? -11.895 1.961 -4.253 1.00 98.75 161 VAL A CA 1
ATOM 1218 C C . VAL A 1 161 ? -12.791 1.244 -5.263 1.00 98.75 161 VAL A C 1
ATOM 1220 O O . VAL A 1 161 ? -13.971 1.034 -4.982 1.00 98.75 161 VAL A O 1
ATOM 1223 N N . ALA A 1 162 ? -12.236 0.816 -6.400 1.00 98.75 162 ALA A N 1
ATOM 1224 C CA . ALA A 1 162 ? -12.978 0.058 -7.403 1.00 98.75 162 ALA A CA 1
ATOM 1225 C C . ALA A 1 162 ? -13.490 -1.277 -6.843 1.00 98.75 162 ALA A C 1
ATOM 1227 O O . ALA A 1 162 ? -14.681 -1.564 -6.942 1.00 98.75 162 ALA A O 1
ATOM 1228 N N . ALA A 1 163 ? -12.628 -2.046 -6.171 1.00 98.69 163 ALA A N 1
ATOM 1229 C CA . ALA A 1 163 ? -13.008 -3.285 -5.499 1.00 98.69 163 ALA A CA 1
ATOM 1230 C C . ALA A 1 163 ? -14.152 -3.043 -4.507 1.00 98.69 163 ALA A C 1
ATOM 1232 O O . ALA A 1 163 ? -15.178 -3.723 -4.570 1.00 98.69 163 ALA A O 1
ATOM 1233 N N . ARG A 1 164 ? -14.035 -2.004 -3.668 1.00 98.19 164 ARG A N 1
ATOM 1234 C CA . ARG A 1 164 ? -15.078 -1.656 -2.703 1.00 98.19 164 ARG A CA 1
ATOM 1235 C C . ARG A 1 164 ? -16.409 -1.326 -3.377 1.00 98.19 164 ARG A C 1
ATOM 1237 O O . ARG A 1 164 ? -17.444 -1.784 -2.900 1.00 98.19 164 ARG A O 1
ATOM 1244 N N . SER A 1 165 ? -16.384 -0.587 -4.488 1.00 98.44 165 SER A N 1
ATOM 1245 C CA . SER A 1 165 ? -17.593 -0.248 -5.256 1.00 98.44 165 SER A CA 1
ATOM 1246 C C . SER A 1 165 ? -18.289 -1.471 -5.871 1.00 98.44 165 SER A C 1
ATOM 1248 O O . SER A 1 165 ? -19.496 -1.446 -6.086 1.00 98.44 165 SER A O 1
ATOM 1250 N N . LEU A 1 166 ? -17.545 -2.559 -6.095 1.00 98.25 166 LEU A N 1
ATOM 1251 C CA . LEU A 1 166 ? -18.040 -3.843 -6.603 1.00 98.25 166 LEU A CA 1
ATOM 1252 C C . LEU A 1 166 ? -18.433 -4.822 -5.479 1.00 98.25 166 LEU A C 1
ATOM 1254 O O . LEU A 1 166 ? -18.728 -5.986 -5.751 1.00 98.25 166 LEU A O 1
ATOM 1258 N N . GLY A 1 167 ? -18.403 -4.386 -4.213 1.00 97.12 167 GLY A N 1
ATOM 1259 C CA . GLY A 1 167 ? -18.668 -5.246 -3.056 1.00 97.12 167 GLY A CA 1
ATOM 1260 C C . GLY A 1 167 ? -17.564 -6.273 -2.775 1.00 97.12 167 GLY A C 1
ATOM 1261 O O . GLY A 1 167 ? -17.824 -7.285 -2.129 1.00 97.12 167 GLY A O 1
ATOM 1262 N N . ILE A 1 168 ? -16.348 -6.038 -3.273 1.00 98.31 168 ILE A N 1
ATOM 1263 C CA . ILE A 1 168 ? -15.170 -6.878 -3.038 1.00 98.31 168 ILE A CA 1
ATOM 1264 C C . ILE A 1 168 ? -14.358 -6.251 -1.902 1.00 98.31 168 ILE A C 1
ATOM 1266 O O . ILE A 1 168 ? -14.021 -5.064 -1.931 1.00 98.31 168 ILE A O 1
ATOM 1270 N N . ASP A 1 169 ? -14.040 -7.050 -0.889 1.00 97.88 169 ASP A N 1
ATOM 1271 C CA . ASP A 1 169 ? -13.194 -6.635 0.222 1.00 97.88 169 ASP A CA 1
ATOM 1272 C C . ASP A 1 169 ? -11.711 -6.797 -0.127 1.00 97.88 169 ASP A C 1
ATOM 1274 O O . ASP A 1 169 ? -11.318 -7.531 -1.041 1.00 97.88 169 ASP A O 1
ATOM 1278 N N . SER A 1 170 ? -10.860 -6.090 0.615 1.00 97.69 170 SER A N 1
ATOM 1279 C CA . SER A 1 170 ? -9.438 -6.054 0.306 1.00 97.69 170 SER A CA 1
ATOM 1280 C C . SER A 1 170 ? -8.531 -5.977 1.529 1.00 97.69 170 SER A C 1
ATOM 1282 O O . SER A 1 170 ? -8.929 -5.550 2.618 1.00 97.69 170 SER A O 1
ATOM 1284 N N . LEU A 1 171 ? -7.286 -6.398 1.318 1.00 97.62 171 LEU A N 1
ATOM 1285 C CA . LEU A 1 171 ? -6.162 -6.265 2.230 1.00 97.62 171 LEU A CA 1
ATOM 1286 C C . LEU A 1 171 ? -4.959 -5.716 1.468 1.00 97.62 171 LEU A C 1
ATOM 1288 O O . LEU A 1 171 ? -4.248 -6.456 0.785 1.00 97.62 171 LEU A O 1
ATOM 1292 N N . THR A 1 172 ? -4.696 -4.425 1.630 1.00 98.06 172 THR A N 1
ATOM 1293 C CA . THR A 1 172 ? -3.423 -3.831 1.219 1.00 98.06 172 THR A CA 1
ATOM 1294 C C . THR A 1 172 ? -2.367 -4.166 2.268 1.00 98.06 172 THR A C 1
ATOM 1296 O O . THR A 1 172 ? -2.509 -3.803 3.435 1.00 98.06 172 THR A O 1
ATOM 1299 N N . THR A 1 173 ? -1.310 -4.876 1.880 1.00 96.81 173 THR A N 1
ATOM 1300 C CA . THR A 1 173 ? -0.332 -5.431 2.819 1.00 96.81 173 THR A CA 1
ATOM 1301 C C . THR A 1 173 ? 1.105 -5.288 2.336 1.00 96.81 173 THR A C 1
ATOM 1303 O O . THR A 1 173 ? 1.454 -5.562 1.187 1.00 96.81 173 THR A O 1
ATOM 1306 N N . ASN A 1 174 ? 1.971 -4.919 3.278 1.00 94.31 174 ASN A N 1
ATOM 1307 C CA . ASN A 1 174 ? 3.423 -4.977 3.144 1.00 94.31 174 ASN A CA 1
ATOM 1308 C C . ASN A 1 174 ? 3.996 -6.330 3.605 1.00 94.31 174 ASN A C 1
ATOM 1310 O O . ASN A 1 174 ? 5.197 -6.444 3.838 1.00 94.31 174 ASN A O 1
ATOM 1314 N N . GLY A 1 175 ? 3.160 -7.366 3.755 1.00 94.56 175 GLY A N 1
ATOM 1315 C CA . GLY A 1 175 ? 3.585 -8.700 4.195 1.00 94.56 175 GLY A CA 1
ATOM 1316 C C . GLY A 1 175 ? 4.724 -9.292 3.356 1.00 94.56 175 GLY A C 1
ATOM 1317 O O . GLY A 1 175 ? 5.541 -10.053 3.873 1.00 94.56 175 GLY A O 1
ATOM 1318 N N . ILE A 1 176 ? 4.860 -8.851 2.103 1.00 95.12 176 ILE A N 1
ATOM 1319 C CA . ILE A 1 176 ? 5.991 -9.178 1.229 1.00 95.12 176 ILE A CA 1
ATOM 1320 C C . ILE A 1 176 ? 7.361 -8.760 1.796 1.00 95.12 176 ILE A C 1
ATOM 1322 O O . ILE A 1 176 ? 8.352 -9.427 1.521 1.00 95.12 176 ILE A O 1
ATOM 1326 N N . HIS A 1 177 ? 7.439 -7.721 2.637 1.00 94.19 177 HIS A N 1
ATOM 1327 C CA . HIS A 1 177 ? 8.695 -7.225 3.227 1.00 94.19 177 HIS A CA 1
ATOM 1328 C C . HIS A 1 177 ? 9.165 -8.045 4.435 1.00 94.19 177 HIS A C 1
ATOM 1330 O O . HIS A 1 177 ? 10.281 -7.856 4.918 1.00 94.19 177 HIS A O 1
ATOM 1336 N N . ARG A 1 178 ? 8.313 -8.929 4.967 1.00 90.44 178 ARG A N 1
ATOM 1337 C CA . ARG A 1 178 ? 8.629 -9.762 6.137 1.00 90.44 178 ARG A CA 1
ATOM 1338 C C . ARG A 1 178 ? 9.549 -10.908 5.730 1.00 90.44 178 ARG A C 1
ATOM 1340 O O . ARG A 1 178 ? 9.425 -11.410 4.620 1.00 90.44 178 ARG A O 1
ATOM 1347 N N . GLY A 1 179 ? 10.422 -11.369 6.625 1.00 90.31 179 GLY A N 1
ATOM 1348 C CA . GLY A 1 179 ? 11.328 -12.494 6.354 1.00 90.31 179 GLY A CA 1
ATOM 1349 C C . GLY A 1 179 ? 12.340 -12.207 5.235 1.00 90.31 179 GLY A C 1
ATOM 1350 O O . GLY A 1 179 ? 12.734 -11.058 5.030 1.00 90.31 179 GLY A O 1
ATOM 1351 N N . ASN A 1 180 ? 12.765 -13.250 4.515 1.00 93.75 180 ASN A N 1
ATOM 1352 C CA . ASN A 1 180 ? 13.635 -13.103 3.346 1.00 93.75 180 ASN A CA 1
ATOM 1353 C C . ASN A 1 180 ? 12.809 -12.652 2.134 1.00 93.75 180 ASN A C 1
ATOM 1355 O O . ASN A 1 180 ? 12.080 -13.456 1.549 1.00 93.75 180 ASN A O 1
ATOM 1359 N N . MET A 1 181 ? 12.910 -11.375 1.769 1.00 95.06 181 MET A N 1
ATOM 1360 C CA . MET A 1 181 ? 12.123 -10.787 0.679 1.00 95.06 181 MET A CA 1
ATOM 1361 C C . MET A 1 181 ? 12.565 -11.301 -0.702 1.00 95.06 181 MET A C 1
ATOM 1363 O O . MET A 1 181 ? 11.783 -11.216 -1.646 1.00 95.06 181 MET A O 1
ATOM 1367 N N . GLN A 1 182 ? 13.753 -11.916 -0.812 1.00 95.06 182 GLN A N 1
ATOM 1368 C CA . GLN A 1 182 ? 14.225 -12.538 -2.053 1.00 95.06 182 GLN A CA 1
ATOM 1369 C C . GLN A 1 182 ? 13.222 -13.536 -2.630 1.00 95.06 182 GLN A C 1
ATOM 1371 O O . GLN A 1 182 ? 13.020 -13.558 -3.840 1.00 95.06 182 GLN A O 1
ATOM 1376 N N . ARG A 1 183 ? 12.512 -14.266 -1.760 1.00 96.94 183 ARG A N 1
ATOM 1377 C CA . ARG A 1 183 ? 11.499 -15.246 -2.166 1.00 96.94 183 ARG A CA 1
ATOM 1378 C C . ARG A 1 183 ? 10.475 -14.683 -3.155 1.00 96.94 183 ARG A C 1
ATOM 1380 O O . ARG A 1 183 ? 9.927 -15.432 -3.946 1.00 96.94 183 ARG A O 1
ATOM 1387 N N . VAL A 1 184 ? 10.177 -13.380 -3.091 1.00 98.12 184 VAL A N 1
ATOM 1388 C CA . VAL A 1 184 ? 9.180 -12.749 -3.966 1.00 98.12 184 VAL A CA 1
ATOM 1389 C C . VAL A 1 184 ? 9.693 -12.677 -5.404 1.00 98.12 184 VAL A C 1
ATOM 1391 O O . VAL A 1 184 ? 8.918 -12.928 -6.320 1.00 98.12 184 VAL A O 1
ATOM 1394 N N . TRP A 1 185 ? 10.987 -12.392 -5.598 1.00 98.00 185 TRP A N 1
ATOM 1395 C CA . TRP A 1 185 ? 11.621 -12.479 -6.915 1.00 98.00 185 TRP A CA 1
ATOM 1396 C C . TRP A 1 185 ? 11.625 -13.915 -7.422 1.00 98.00 185 TRP A C 1
ATOM 1398 O O . TRP A 1 185 ? 11.249 -14.135 -8.565 1.00 98.00 185 TRP A O 1
ATOM 1408 N N . ASP A 1 186 ? 11.976 -14.878 -6.569 1.00 97.88 186 ASP A N 1
ATOM 1409 C CA . ASP A 1 186 ? 12.109 -16.279 -6.977 1.00 97.88 186 ASP A CA 1
ATOM 1410 C C . ASP A 1 186 ? 10.750 -16.906 -7.347 1.00 97.88 186 ASP A C 1
ATOM 1412 O O . ASP A 1 186 ? 10.627 -17.568 -8.370 1.00 97.88 186 ASP A O 1
ATOM 1416 N N . ILE A 1 187 ? 9.706 -16.676 -6.538 1.00 98.25 187 ILE A N 1
ATOM 1417 C CA . ILE A 1 187 ? 8.365 -17.262 -6.736 1.00 98.25 187 ILE A CA 1
ATOM 1418 C C . ILE A 1 187 ? 7.653 -16.684 -7.966 1.00 98.25 187 ILE A C 1
ATOM 1420 O O . ILE A 1 187 ? 6.838 -17.372 -8.586 1.00 98.25 187 ILE A O 1
ATOM 1424 N N . LEU A 1 188 ? 7.882 -15.402 -8.259 1.00 98.44 188 LEU A N 1
ATOM 1425 C CA . LEU A 1 188 ? 7.190 -14.672 -9.327 1.00 98.44 188 LEU A CA 1
ATOM 1426 C C . LEU A 1 188 ? 8.092 -14.363 -10.521 1.00 98.44 188 LEU A C 1
ATOM 1428 O O . LEU A 1 188 ? 7.666 -13.634 -11.412 1.00 98.44 188 LEU A O 1
ATOM 1432 N N . GLU A 1 189 ? 9.313 -14.901 -10.523 1.00 98.06 189 GLU A N 1
ATOM 1433 C CA . GLU A 1 189 ? 10.294 -14.763 -11.601 1.00 98.06 189 GLU A CA 1
ATOM 1434 C C . GLU A 1 189 ? 10.523 -13.291 -11.997 1.00 98.06 189 GLU A C 1
ATOM 1436 O O . GLU A 1 189 ? 10.573 -12.921 -13.170 1.00 98.06 189 GLU A O 1
ATOM 1441 N N . LEU A 1 190 ? 10.623 -12.415 -10.990 1.00 98.31 190 LEU A N 1
ATOM 1442 C CA . LEU A 1 190 ? 10.754 -10.976 -11.216 1.00 98.31 190 LEU A CA 1
ATOM 1443 C C . LEU A 1 190 ? 12.149 -10.625 -11.751 1.00 98.31 190 LEU A C 1
ATOM 1445 O O . LEU A 1 190 ? 13.143 -11.185 -11.278 1.00 98.31 190 LEU A O 1
ATOM 1449 N N . PRO A 1 191 ? 12.275 -9.611 -12.627 1.00 97.50 191 PRO A N 1
ATOM 1450 C CA . PRO A 1 191 ? 13.578 -9.073 -12.993 1.00 97.50 191 PRO A CA 1
ATOM 1451 C C . PRO A 1 191 ? 14.354 -8.589 -11.759 1.00 97.50 191 PRO A C 1
ATOM 1453 O O . PRO A 1 191 ? 13.837 -7.831 -10.936 1.00 97.50 191 PRO A O 1
ATOM 1456 N N . GLU A 1 192 ? 15.624 -8.987 -11.642 1.00 95.38 192 GLU A N 1
ATOM 1457 C CA . GLU A 1 192 ? 16.463 -8.603 -10.496 1.00 95.38 192 GLU A CA 1
ATOM 1458 C C . GLU A 1 192 ? 16.862 -7.121 -10.489 1.00 95.38 192 GLU A C 1
ATOM 1460 O O . GLU A 1 192 ? 17.261 -6.591 -9.452 1.00 95.38 192 GLU A O 1
ATOM 1465 N N . THR A 1 193 ? 16.788 -6.453 -11.644 1.00 94.81 193 THR A N 1
ATOM 1466 C CA . TH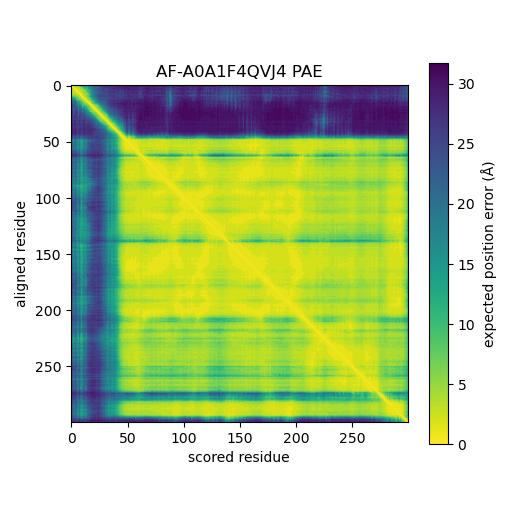R A 1 193 ? 17.165 -5.044 -11.801 1.00 94.81 193 THR A CA 1
ATOM 1467 C C . THR A 1 193 ? 16.008 -4.241 -12.362 1.00 94.81 193 THR A C 1
ATOM 1469 O O . THR A 1 193 ? 15.285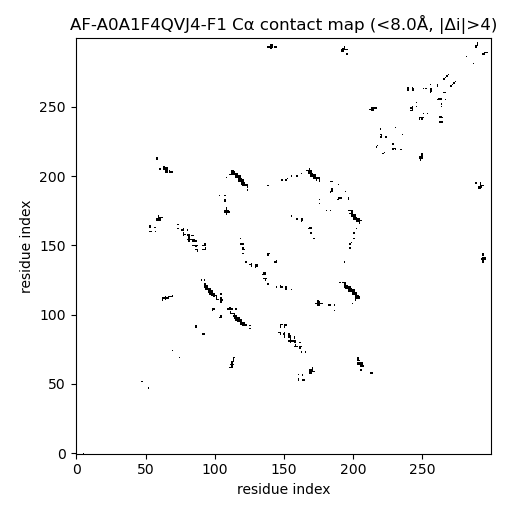 -4.717 -13.234 1.00 94.81 193 THR A O 1
ATOM 1472 N N . HIS A 1 194 ? 15.860 -3.006 -11.885 1.00 95.94 194 HIS A N 1
ATOM 1473 C CA . HIS A 1 194 ? 14.848 -2.050 -12.332 1.00 95.94 194 HIS A CA 1
ATOM 1474 C C . HIS A 1 194 ? 13.387 -2.496 -12.124 1.00 95.94 194 HIS A C 1
ATOM 1476 O O . HIS A 1 194 ? 12.485 -1.785 -12.559 1.00 95.94 194 HIS A O 1
ATOM 1482 N N . CYS A 1 195 ? 13.153 -3.613 -11.428 1.00 97.88 195 CYS A N 1
ATOM 1483 C CA . CYS A 1 195 ? 11.853 -4.072 -10.950 1.00 97.88 195 CYS A CA 1
ATOM 1484 C C . CYS A 1 195 ? 11.957 -4.415 -9.457 1.00 97.88 195 CYS A C 1
ATOM 1486 O O . CYS A 1 195 ? 12.835 -5.171 -9.040 1.00 97.88 195 CYS A O 1
ATOM 1488 N N . PHE A 1 196 ? 11.072 -3.846 -8.641 1.00 98.25 196 PHE A N 1
ATOM 1489 C CA . PHE A 1 196 ? 11.068 -4.020 -7.193 1.00 98.25 196 PHE A CA 1
ATOM 1490 C C . PHE A 1 196 ? 9.637 -4.230 -6.674 1.00 98.25 196 PHE A C 1
ATOM 1492 O O . PHE A 1 196 ? 8.819 -3.316 -6.799 1.00 98.25 196 PHE A O 1
ATOM 1499 N N . PRO A 1 197 ? 9.309 -5.384 -6.063 1.00 98.25 197 PRO A N 1
ATOM 1500 C CA . PRO A 1 197 ? 7.984 -5.638 -5.511 1.00 98.25 197 PRO A CA 1
ATOM 1501 C C . PRO A 1 197 ? 7.723 -4.717 -4.313 1.00 98.25 197 PRO A C 1
ATOM 1503 O O . PRO A 1 197 ? 8.426 -4.768 -3.304 1.00 98.25 197 PRO A O 1
ATOM 1506 N N . LEU A 1 198 ? 6.715 -3.852 -4.429 1.00 98.19 198 LEU A N 1
ATOM 1507 C CA . LEU A 1 198 ? 6.462 -2.767 -3.483 1.00 98.19 198 LEU A CA 1
ATOM 1508 C C . LEU A 1 198 ? 5.389 -3.132 -2.463 1.00 98.19 198 LEU A C 1
ATOM 1510 O O . LEU A 1 198 ? 5.629 -3.022 -1.260 1.00 98.19 198 LEU A O 1
ATOM 1514 N N . ILE A 1 199 ? 4.206 -3.543 -2.927 1.00 98.56 199 ILE A N 1
ATOM 1515 C CA . ILE A 1 199 ? 3.042 -3.772 -2.064 1.00 98.56 199 ILE A CA 1
ATOM 1516 C C . ILE A 1 199 ? 2.053 -4.743 -2.709 1.00 98.56 199 ILE A C 1
ATOM 1518 O O . ILE A 1 199 ? 1.867 -4.731 -3.925 1.00 98.56 199 ILE A O 1
ATOM 1522 N N . ALA A 1 200 ? 1.418 -5.589 -1.897 1.00 98.50 200 ALA A N 1
ATOM 1523 C CA . ALA A 1 200 ? 0.398 -6.525 -2.358 1.00 98.50 200 ALA A CA 1
ATOM 1524 C C . ALA A 1 200 ? -1.003 -6.047 -1.956 1.00 98.50 200 ALA A C 1
ATOM 1526 O O . ALA A 1 200 ? -1.201 -5.541 -0.851 1.00 98.50 200 ALA A O 1
ATOM 1527 N N . LEU A 1 201 ? -1.972 -6.254 -2.840 1.00 98.75 201 LEU A N 1
ATOM 1528 C CA . LEU A 1 201 ? -3.398 -6.070 -2.607 1.00 98.75 201 LEU A CA 1
ATOM 1529 C C . LEU A 1 201 ? -4.081 -7.430 -2.748 1.00 98.75 201 LEU A C 1
ATOM 1531 O O . LEU A 1 201 ? -4.210 -7.947 -3.855 1.00 98.75 201 LEU A O 1
ATOM 1535 N N . VAL A 1 202 ? -4.494 -8.024 -1.633 1.00 98.62 202 VAL A N 1
ATOM 1536 C CA . VAL A 1 202 ? -5.284 -9.262 -1.637 1.00 98.62 202 VAL A CA 1
ATOM 1537 C C . VAL A 1 202 ? -6.760 -8.890 -1.708 1.00 98.62 202 VAL A C 1
ATOM 1539 O O . VAL A 1 202 ? -7.211 -8.014 -0.976 1.00 98.62 202 VAL A O 1
ATOM 1542 N N . LEU A 1 203 ? -7.495 -9.540 -2.600 1.00 98.62 203 LEU A N 1
ATOM 1543 C CA . LEU A 1 203 ? -8.905 -9.319 -2.886 1.00 98.62 203 LEU A CA 1
ATOM 1544 C C . LEU A 1 203 ? -9.699 -10.586 -2.569 1.00 98.62 203 LEU A C 1
ATOM 1546 O O . LEU A 1 203 ? -9.253 -11.703 -2.850 1.00 98.62 203 LEU A O 1
ATOM 1550 N N . GLY A 1 204 ? -10.898 -10.408 -2.032 1.00 98.00 204 GLY A N 1
ATOM 1551 C CA . GLY A 1 204 ? -11.828 -11.497 -1.762 1.00 98.00 204 GLY A CA 1
ATOM 1552 C C . GLY A 1 204 ? -13.109 -10.985 -1.119 1.00 98.00 204 GLY A C 1
ATOM 1553 O O . GLY A 1 204 ? -13.359 -9.786 -1.074 1.00 98.00 204 GLY A O 1
ATOM 1554 N N . TYR A 1 205 ? -13.913 -11.898 -0.592 1.00 97.62 205 TYR A N 1
ATOM 1555 C CA . TYR A 1 205 ? -15.118 -11.560 0.167 1.00 97.62 205 TYR A CA 1
ATOM 1556 C C . TYR A 1 205 ? -14.882 -11.885 1.634 1.00 97.62 205 TYR A C 1
ATOM 1558 O O . TYR A 1 205 ? -14.526 -13.025 1.932 1.00 97.62 205 TYR A O 1
ATOM 1566 N N . ALA A 1 206 ? -15.047 -10.926 2.543 1.00 95.50 206 ALA A N 1
ATOM 1567 C CA . ALA A 1 206 ? -14.825 -11.181 3.963 1.00 95.50 206 ALA A CA 1
ATOM 1568 C C . ALA A 1 206 ? -15.760 -12.293 4.481 1.00 95.50 206 ALA A C 1
ATOM 1570 O O . ALA A 1 206 ? -16.925 -12.398 4.073 1.00 95.50 206 ALA A O 1
ATOM 1571 N N . THR A 1 207 ? -15.258 -13.159 5.367 1.00 95.31 207 THR A N 1
ATOM 1572 C CA . THR A 1 207 ? -16.100 -14.158 6.055 1.00 95.31 207 THR A CA 1
ATOM 1573 C C . THR A 1 207 ? -17.059 -13.505 7.038 1.00 95.31 207 THR A C 1
ATOM 1575 O O . THR A 1 207 ? -18.154 -14.016 7.255 1.00 95.31 207 THR A O 1
ATOM 1578 N N . GLU A 1 208 ? -16.650 -12.368 7.589 1.00 91.19 208 GLU A N 1
ATOM 1579 C CA . GLU A 1 208 ? -17.371 -11.597 8.585 1.00 91.19 208 GLU A CA 1
ATOM 1580 C C . GLU A 1 208 ? -17.210 -10.101 8.317 1.00 91.19 208 GLU A C 1
ATOM 1582 O O . GLU A 1 208 ? -16.175 -9.631 7.840 1.00 91.19 208 GLU A O 1
ATOM 1587 N N . GLU A 1 209 ? -18.259 -9.354 8.628 1.00 86.88 2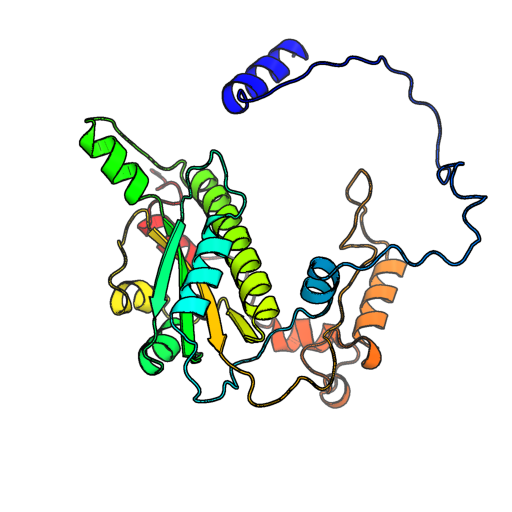09 GLU A N 1
ATOM 1588 C CA . GLU A 1 209 ? -18.239 -7.900 8.599 1.00 86.88 209 GLU A CA 1
ATOM 1589 C C . GLU A 1 209 ? -17.571 -7.385 9.882 1.00 86.88 209 GLU A C 1
ATOM 1591 O O . GLU A 1 209 ? -17.941 -7.841 10.969 1.00 86.88 209 GLU A O 1
ATOM 1596 N N . PRO A 1 210 ? -16.616 -6.437 9.810 1.00 86.88 210 PRO A N 1
ATOM 1597 C CA . PRO A 1 210 ? -16.076 -5.814 11.012 1.00 86.88 210 PRO A CA 1
ATOM 1598 C C . PRO A 1 210 ? -17.198 -5.195 11.848 1.00 86.88 210 PRO A C 1
ATOM 1600 O O . PRO A 1 210 ? -18.057 -4.492 11.316 1.00 86.88 210 PRO A O 1
ATOM 1603 N N . SER A 1 211 ? -17.173 -5.419 13.163 1.00 88.81 211 SER A N 1
ATOM 1604 C CA . SER A 1 211 ? -18.197 -4.903 14.083 1.00 8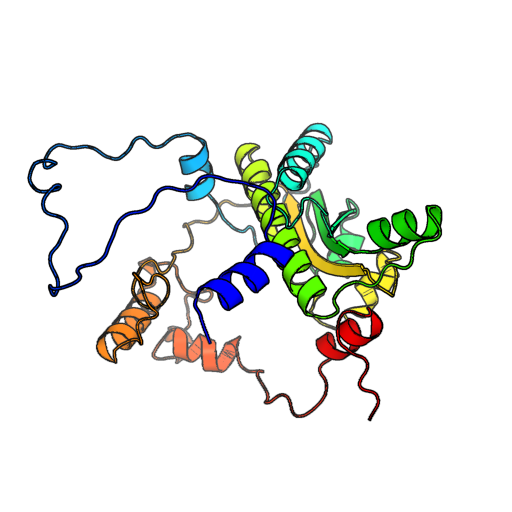8.81 211 SER A CA 1
ATOM 1605 C C . SER A 1 211 ? -18.206 -3.376 14.189 1.00 88.81 211 SER A C 1
ATOM 1607 O O . SER A 1 211 ? -19.203 -2.793 14.610 1.00 88.81 211 SER A O 1
ATOM 1609 N N . TYR A 1 212 ? -17.112 -2.726 13.795 1.00 90.38 212 TYR A N 1
ATOM 1610 C CA . TYR A 1 212 ? -16.972 -1.279 13.756 1.00 90.38 212 TYR A CA 1
ATOM 1611 C C . TYR A 1 212 ? -16.015 -0.845 12.644 1.00 90.38 212 TYR A C 1
ATOM 1613 O O . TYR A 1 212 ? -15.177 -1.608 12.154 1.00 90.38 212 TYR A O 1
ATOM 1621 N N . GLN A 1 213 ? -16.117 0.427 12.267 1.00 91.69 213 GLN A N 1
ATOM 1622 C CA . GLN A 1 213 ? -15.138 1.072 11.406 1.00 91.69 213 GLN A CA 1
ATOM 1623 C C . GLN A 1 213 ? -13.952 1.559 12.242 1.00 91.69 213 GLN A C 1
ATOM 1625 O O . GLN A 1 213 ? -14.130 2.234 13.252 1.00 91.69 213 GLN A O 1
ATOM 1630 N N . MET A 1 214 ? -12.733 1.238 11.805 1.00 93.69 214 MET A N 1
ATOM 1631 C CA . MET A 1 214 ? -11.516 1.750 12.439 1.00 93.69 214 MET A CA 1
ATOM 1632 C C . MET A 1 214 ? -11.484 3.278 12.368 1.00 93.69 214 MET A C 1
ATOM 1634 O O . MET A 1 214 ? -11.574 3.838 11.270 1.00 93.69 214 MET A O 1
ATOM 1638 N N . GLY A 1 215 ? -11.274 3.935 13.506 1.00 94.88 215 GLY A N 1
ATOM 1639 C CA . GLY A 1 215 ? -11.167 5.387 13.587 1.00 94.88 215 GLY A CA 1
ATOM 1640 C C . GLY A 1 215 ? -9.949 5.937 12.851 1.00 94.88 215 GLY A C 1
ATOM 1641 O O . GLY A 1 215 ? -9.017 5.213 12.475 1.00 94.88 215 GLY A O 1
ATOM 1642 N N . ARG A 1 216 ? -9.943 7.251 12.633 1.00 95.25 216 ARG A N 1
ATOM 1643 C CA . ARG A 1 216 ? -8.808 7.990 12.070 1.00 95.25 216 ARG A CA 1
ATOM 1644 C C . ARG A 1 216 ? -8.572 9.252 12.883 1.00 95.25 216 ARG A C 1
ATOM 1646 O O . ARG A 1 216 ? -9.513 9.865 13.373 1.00 95.25 216 ARG A O 1
ATOM 1653 N N . LEU A 1 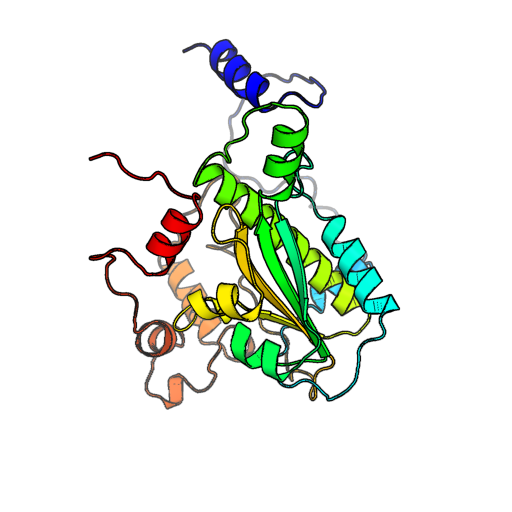217 ? -7.307 9.641 13.001 1.00 95.06 217 LEU A N 1
ATOM 1654 C CA . LEU A 1 217 ? -6.957 10.979 13.456 1.00 95.06 217 LEU A CA 1
ATOM 1655 C C . LEU A 1 217 ? -7.194 11.965 12.308 1.00 95.06 217 LEU A C 1
ATOM 1657 O O . LEU A 1 217 ? -6.758 11.727 11.184 1.00 95.06 217 LEU A O 1
ATOM 1661 N N . ASP A 1 218 ? -7.862 13.068 12.612 1.00 91.69 218 ASP A N 1
ATOM 1662 C CA . ASP A 1 218 ? -8.346 14.073 11.658 1.00 91.69 218 ASP A CA 1
ATOM 1663 C C . ASP A 1 218 ? -7.894 15.506 12.004 1.00 91.69 218 ASP A C 1
ATOM 1665 O O . ASP A 1 218 ? -8.234 16.462 11.311 1.00 91.69 218 ASP A O 1
ATOM 1669 N N . GLY A 1 219 ? -7.117 15.660 13.078 1.00 91.81 219 GLY A N 1
ATOM 1670 C CA . GLY A 1 219 ? -6.762 16.949 13.667 1.00 91.81 219 GLY A CA 1
ATOM 1671 C C . GLY A 1 219 ? -5.254 17.244 13.693 1.00 91.81 219 GLY A C 1
ATOM 1672 O O . GLY A 1 219 ? -4.518 16.846 12.780 1.00 91.81 219 GLY A O 1
ATOM 1673 N N . PRO A 1 220 ? -4.776 17.957 14.736 1.00 93.38 220 PRO A N 1
ATOM 1674 C CA . PRO A 1 220 ? -3.367 18.313 14.888 1.00 93.38 220 PRO A CA 1
ATOM 1675 C C . PRO A 1 220 ? -2.426 17.111 14.738 1.00 93.38 220 PRO A C 1
ATOM 1677 O O . PRO A 1 220 ? -2.681 16.039 15.282 1.00 93.38 220 PRO A O 1
ATOM 1680 N N . GLY A 1 221 ? -1.324 17.305 14.009 1.00 92.69 221 GLY A N 1
ATOM 1681 C CA . GLY A 1 221 ? -0.313 16.271 13.746 1.00 92.69 221 GLY A CA 1
ATOM 1682 C C . GLY A 1 221 ? -0.581 15.415 12.504 1.00 92.69 221 GLY A C 1
ATOM 1683 O O . GLY A 1 221 ? 0.333 14.733 12.048 1.00 92.69 221 GLY A O 1
ATOM 1684 N N . VAL A 1 222 ? -1.793 15.473 11.939 1.00 95.94 222 VAL A N 1
ATOM 1685 C CA . VAL A 1 222 ? -2.134 14.859 10.642 1.00 95.94 222 VAL A CA 1
ATOM 1686 C C . VAL A 1 222 ? -2.429 15.932 9.600 1.00 95.94 222 VAL A C 1
ATOM 1688 O O . VAL A 1 222 ? -1.894 15.888 8.494 1.00 95.94 222 VAL A O 1
ATOM 1691 N N . VAL A 1 223 ? -3.256 16.919 9.957 1.00 96.25 223 VAL A N 1
ATOM 1692 C CA . VAL A 1 223 ? -3.653 18.016 9.067 1.00 96.25 223 VAL A CA 1
ATOM 1693 C C . VAL A 1 223 ? -2.978 19.311 9.513 1.00 96.25 223 VAL A C 1
ATOM 1695 O O . VAL A 1 223 ? -3.027 19.690 10.685 1.00 96.25 223 VAL A O 1
ATOM 1698 N N . HIS A 1 224 ? -2.352 20.008 8.564 1.00 95.31 224 HIS A N 1
ATOM 1699 C CA . HIS A 1 224 ? -1.664 21.276 8.788 1.00 95.31 224 HIS A CA 1
ATOM 1700 C C . HIS A 1 224 ? -2.099 22.301 7.739 1.00 95.31 224 HIS A C 1
ATOM 1702 O O . HIS A 1 224 ? -2.105 22.002 6.549 1.00 95.31 224 HIS A O 1
ATOM 1708 N N . TYR A 1 225 ? -2.418 23.517 8.178 1.00 94.62 225 TYR A N 1
ATOM 1709 C CA . TYR A 1 225 ? -2.754 24.632 7.292 1.00 94.62 225 TYR A CA 1
ATOM 1710 C C . TYR A 1 225 ? -1.530 25.524 7.089 1.00 94.62 225 TYR A C 1
ATOM 1712 O O . TYR A 1 225 ? -0.893 25.924 8.072 1.00 94.62 225 TYR A O 1
ATOM 1720 N N . GLU A 1 226 ? -1.229 25.843 5.827 1.00 96.19 226 GLU A N 1
ATOM 1721 C CA . GLU A 1 226 ? -0.120 26.681 5.329 1.00 96.19 226 GLU A CA 1
ATOM 1722 C C . GLU A 1 226 ? 1.300 26.169 5.617 1.00 96.19 226 GLU A C 1
ATOM 1724 O O . GLU A 1 226 ? 2.154 26.128 4.734 1.00 96.19 226 GLU A O 1
ATOM 1729 N N . LYS A 1 227 ? 1.581 25.785 6.861 1.00 96.31 227 LYS A N 1
ATOM 1730 C CA . LYS A 1 227 ? 2.888 25.325 7.326 1.00 96.31 227 LYS A CA 1
ATOM 1731 C C . LYS A 1 227 ? 2.736 24.202 8.337 1.00 96.31 227 LYS A C 1
ATOM 1733 O O . LYS A 1 227 ? 1.729 24.113 9.040 1.00 96.31 227 LYS A O 1
ATOM 1738 N N . TYR A 1 228 ? 3.788 23.401 8.466 1.00 96.56 228 TYR A N 1
ATOM 1739 C CA . TYR A 1 228 ? 3.872 22.394 9.515 1.00 96.56 228 TYR A CA 1
ATOM 1740 C C . TYR A 1 228 ? 3.721 23.044 10.898 1.00 96.56 228 TYR A C 1
ATOM 1742 O O . TYR A 1 228 ? 4.374 24.045 11.206 1.00 96.56 228 TYR A O 1
ATOM 1750 N N . GLN A 1 229 ? 2.861 22.464 11.730 1.00 96.12 229 GLN A N 1
ATOM 1751 C CA . GLN A 1 229 ? 2.602 22.924 13.093 1.00 96.12 229 GLN A CA 1
ATOM 1752 C C . GLN A 1 229 ? 3.149 21.877 14.055 1.00 96.12 229 GLN A C 1
ATOM 1754 O O . GLN A 1 229 ? 2.678 20.739 14.065 1.00 96.12 229 GLN A O 1
ATOM 1759 N N . LYS A 1 230 ? 4.153 22.251 14.852 1.00 97.12 230 LYS A N 1
ATOM 1760 C CA . LYS A 1 230 ? 4.653 21.381 15.918 1.00 97.12 230 LYS A CA 1
ATOM 1761 C C . LYS A 1 230 ? 3.548 21.203 16.963 1.00 97.12 230 LYS A C 1
ATOM 1763 O O . LYS A 1 230 ? 2.943 22.192 17.370 1.00 97.12 230 LYS A O 1
ATOM 1768 N N . LEU A 1 231 ? 3.314 19.962 17.385 1.00 97.56 231 LEU A N 1
ATOM 1769 C CA . LEU A 1 231 ? 2.351 19.653 18.440 1.00 97.56 231 LEU A CA 1
ATOM 1770 C C . LEU A 1 231 ? 2.763 20.314 19.761 1.00 97.56 231 LEU A C 1
ATOM 1772 O O . LEU A 1 231 ? 3.944 20.299 20.119 1.00 97.56 231 LEU A O 1
ATOM 1776 N N . THR A 1 232 ? 1.785 20.870 20.473 1.00 98.00 232 THR A N 1
ATOM 1777 C CA . THR A 1 232 ? 1.939 21.273 21.878 1.00 98.00 232 THR A CA 1
ATOM 1778 C C . THR A 1 232 ? 1.782 20.062 22.798 1.00 98.00 232 THR A C 1
ATOM 1780 O O . THR A 1 232 ? 1.167 19.067 22.412 1.00 98.00 232 THR A O 1
ATOM 1783 N N . ASP A 1 233 ? 2.284 20.150 24.030 1.00 98.06 233 ASP A N 1
ATOM 1784 C CA . ASP A 1 233 ? 2.145 19.069 25.018 1.00 98.06 233 ASP A CA 1
ATOM 1785 C C . ASP A 1 233 ? 0.667 18.731 25.292 1.00 98.06 233 ASP A C 1
ATOM 1787 O O . ASP A 1 233 ? 0.301 17.563 25.404 1.00 98.06 233 ASP A O 1
ATOM 1791 N N . GLU A 1 234 ? -0.206 19.742 25.296 1.00 97.88 234 GLU A N 1
ATOM 1792 C CA . GLU A 1 234 ? -1.662 19.585 25.418 1.00 97.88 234 GLU A CA 1
ATOM 1793 C C . GLU A 1 234 ? -2.259 18.787 24.250 1.00 97.88 234 GLU A C 1
ATOM 1795 O O . GLU A 1 234 ? -3.082 17.896 24.456 1.00 97.88 234 GLU A O 1
ATOM 1800 N N . GLN A 1 235 ? -1.832 19.069 23.014 1.00 97.44 235 GLN A N 1
ATOM 1801 C CA . GLN A 1 235 ? -2.289 18.331 21.835 1.00 97.44 235 GLN A CA 1
ATOM 1802 C C . GLN A 1 235 ? -1.770 16.893 21.832 1.00 97.44 235 GLN A C 1
ATOM 1804 O O . GLN A 1 235 ? -2.513 15.986 21.463 1.00 97.44 235 GLN A O 1
ATOM 1809 N N . VAL A 1 236 ? -0.525 16.669 22.265 1.00 97.44 236 VAL A N 1
ATOM 1810 C CA . VAL A 1 236 ? 0.023 15.316 22.437 1.00 97.44 236 VAL A CA 1
ATOM 1811 C C . VAL A 1 236 ? -0.808 14.540 23.458 1.00 97.44 236 VAL A C 1
ATOM 1813 O O . VAL A 1 236 ? -1.272 13.446 23.144 1.00 97.44 236 VAL A O 1
ATOM 1816 N N . ALA A 1 237 ? -1.078 15.125 24.629 1.00 96.88 237 ALA A N 1
ATOM 1817 C CA . ALA A 1 237 ? -1.905 14.501 25.660 1.00 96.88 237 ALA A CA 1
ATOM 1818 C C . ALA A 1 237 ? -3.327 14.190 25.157 1.00 96.88 237 ALA A C 1
ATOM 1820 O O . ALA A 1 237 ? -3.848 13.106 25.415 1.00 96.88 237 ALA A O 1
ATOM 1821 N N . ALA A 1 238 ? -3.936 15.095 24.383 1.00 96.69 238 ALA A N 1
ATOM 1822 C CA . ALA A 1 238 ? -5.245 14.869 23.774 1.00 96.69 238 ALA A CA 1
ATOM 1823 C C . ALA A 1 238 ? -5.231 13.723 22.745 1.00 96.69 238 ALA A C 1
ATOM 1825 O O . ALA A 1 238 ? -6.173 12.934 22.693 1.00 96.69 238 ALA A O 1
ATOM 1826 N N . ILE A 1 239 ? -4.169 13.594 21.940 1.00 96.69 239 ILE A N 1
ATOM 1827 C CA . ILE A 1 239 ? -4.005 12.470 21.005 1.00 96.69 239 ILE A CA 1
ATOM 1828 C C . ILE A 1 239 ? -3.857 11.154 21.772 1.00 96.69 239 ILE A C 1
ATOM 1830 O O . ILE A 1 239 ? -4.516 10.178 21.417 1.00 96.69 239 ILE A O 1
ATOM 1834 N N . THR A 1 240 ? -3.037 11.116 22.826 1.00 96.50 240 THR A N 1
ATOM 1835 C CA . THR A 1 240 ? -2.907 9.932 23.689 1.00 96.50 240 THR A CA 1
ATOM 1836 C C . THR A 1 240 ? -4.261 9.540 24.283 1.00 96.50 240 THR A C 1
ATOM 1838 O O . THR A 1 240 ? -4.662 8.388 24.152 1.00 96.50 240 THR A O 1
ATOM 1841 N N . ALA A 1 241 ? -5.021 10.501 24.819 1.00 96.31 241 ALA A N 1
ATOM 1842 C CA . ALA A 1 241 ? -6.354 10.251 25.366 1.00 96.31 241 ALA A CA 1
ATOM 1843 C C . ALA A 1 241 ? -7.346 9.717 24.314 1.00 96.31 241 ALA A C 1
ATOM 1845 O O . ALA A 1 241 ? -8.135 8.828 24.621 1.00 96.31 241 ALA A O 1
ATOM 1846 N N . LYS A 1 242 ? -7.285 10.197 23.060 1.00 96.25 242 LYS A N 1
ATOM 1847 C CA . LYS A 1 242 ? -8.092 9.636 21.960 1.00 96.25 242 LYS A CA 1
ATOM 1848 C C . LYS A 1 242 ? -7.763 8.166 21.693 1.00 96.25 242 LYS A C 1
ATOM 1850 O O . LYS A 1 242 ? -8.673 7.392 21.428 1.00 96.25 242 LYS A O 1
ATOM 1855 N N . TYR A 1 243 ? -6.487 7.778 21.740 1.00 96.06 243 TYR A N 1
ATOM 1856 C CA . TYR A 1 243 ? -6.098 6.370 21.597 1.00 96.06 243 TYR A CA 1
ATOM 1857 C C . TYR A 1 243 ? -6.570 5.504 22.770 1.00 96.06 243 TYR A C 1
ATOM 1859 O O . TYR A 1 243 ? -6.863 4.330 22.563 1.00 96.06 243 TYR A O 1
ATOM 1867 N N . ASP A 1 244 ? -6.643 6.071 23.975 1.00 96.19 244 ASP A N 1
ATOM 1868 C CA . ASP A 1 244 ? -7.110 5.355 25.164 1.00 96.19 244 ASP A CA 1
ATOM 1869 C C . ASP A 1 244 ? -8.641 5.175 25.198 1.00 96.19 244 ASP A C 1
ATOM 1871 O O . ASP A 1 244 ? -9.146 4.260 25.852 1.00 96.19 244 ASP A O 1
ATOM 1875 N N . ASP A 1 245 ? -9.397 6.009 24.479 1.00 95.88 245 ASP A N 1
ATOM 1876 C CA . ASP A 1 245 ? -10.837 5.821 24.299 1.00 95.88 245 ASP A CA 1
ATOM 1877 C C . ASP A 1 245 ? -11.118 4.713 23.269 1.00 95.88 245 ASP A C 1
ATOM 1879 O O . ASP A 1 245 ? -11.068 4.910 22.051 1.00 95.88 245 ASP A O 1
ATOM 1883 N N . LYS A 1 246 ? -11.475 3.527 23.775 1.00 94.56 246 LYS A N 1
ATOM 1884 C CA . LYS A 1 246 ? -11.805 2.336 22.972 1.00 94.56 246 LYS A CA 1
ATOM 1885 C C . LYS A 1 246 ? -12.947 2.571 21.975 1.00 94.56 246 LYS A C 1
ATOM 1887 O O . LYS A 1 246 ? -12.982 1.886 20.954 1.00 94.56 246 LYS A O 1
ATOM 1892 N N . ASN A 1 247 ? -13.833 3.545 22.214 1.00 94.94 247 ASN A N 1
ATOM 1893 C CA . ASN A 1 247 ? -14.926 3.880 21.292 1.00 94.94 247 ASN A CA 1
ATOM 1894 C C . ASN A 1 247 ? -14.445 4.640 20.048 1.00 94.94 247 ASN A C 1
ATOM 1896 O O . ASN A 1 247 ? -15.161 4.704 19.054 1.00 94.94 247 ASN A O 1
ATOM 1900 N N . GLN A 1 248 ? -13.230 5.202 20.075 1.00 94.81 248 GLN A N 1
ATOM 1901 C CA . GLN A 1 248 ? -12.623 5.817 18.892 1.00 94.81 248 GLN A CA 1
ATOM 1902 C C . GLN A 1 248 ? -12.090 4.771 17.913 1.00 94.81 248 GLN A C 1
ATOM 1904 O O . GLN A 1 248 ? -11.791 5.108 16.771 1.00 94.81 248 GLN A O 1
ATOM 1909 N N . HIS A 1 249 ? -11.930 3.512 18.344 1.00 94.69 249 HIS A N 1
ATOM 1910 C CA . HIS A 1 249 ? -11.467 2.411 17.497 1.00 94.69 249 HIS A CA 1
ATOM 1911 C C . HIS A 1 249 ? -10.157 2.719 16.743 1.00 94.69 249 HIS A C 1
ATOM 1913 O O . HIS A 1 249 ? -9.995 2.360 15.575 1.00 94.69 249 HIS A O 1
ATOM 1919 N N . LEU A 1 250 ? -9.227 3.425 17.394 1.00 93.62 250 LEU A N 1
ATOM 1920 C CA . LEU A 1 250 ? -7.927 3.803 16.821 1.00 93.62 250 LEU A CA 1
ATOM 1921 C C . LEU A 1 250 ? -6.846 2.731 17.028 1.00 93.62 250 LEU A C 1
ATOM 1923 O O . LEU A 1 250 ? -5.871 2.681 16.277 1.00 93.62 250 LEU A O 1
ATOM 1927 N N . GLY A 1 251 ? -6.992 1.905 18.066 1.00 89.69 251 GLY A N 1
ATOM 1928 C CA . GLY A 1 251 ? -6.005 0.908 18.464 1.00 89.69 251 GLY A CA 1
ATOM 1929 C C . GLY A 1 251 ? -6.158 -0.439 17.755 1.00 89.69 251 GLY A C 1
ATOM 1930 O O . GLY A 1 251 ? -7.259 -0.850 17.404 1.00 89.69 251 GLY A O 1
ATOM 1931 N N . LEU A 1 252 ? -5.038 -1.145 17.565 1.00 87.88 252 LEU A N 1
ATOM 1932 C CA . LEU A 1 252 ? -5.001 -2.520 17.037 1.00 87.88 252 LEU A CA 1
ATOM 1933 C C . LEU A 1 252 ? -5.306 -3.579 18.104 1.00 87.88 252 LEU A C 1
ATOM 1935 O O . LEU A 1 252 ? -5.794 -4.660 17.796 1.00 87.88 252 LEU A O 1
ATOM 1939 N N . ASN A 1 253 ? -4.960 -3.277 19.349 1.00 89.38 253 ASN A N 1
ATOM 1940 C CA . ASN A 1 253 ? -5.233 -4.090 20.524 1.00 89.38 253 ASN A CA 1
ATOM 1941 C C . ASN A 1 253 ? -6.278 -3.334 21.339 1.00 89.38 25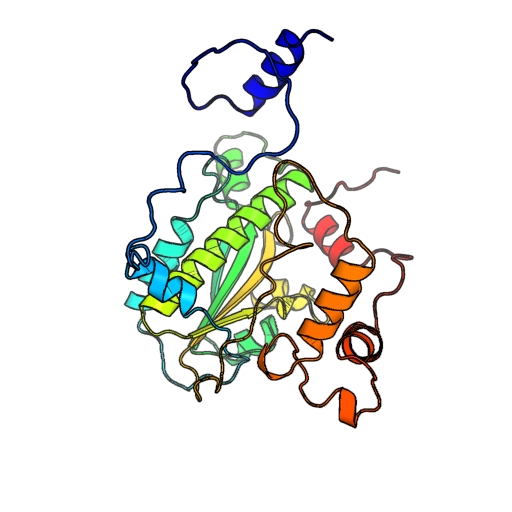3 ASN A C 1
ATOM 1943 O O . ASN A 1 253 ? -6.128 -2.126 21.446 1.00 89.38 253 ASN A O 1
ATOM 1947 N N . ASN A 1 254 ? -7.285 -4.012 21.899 1.00 90.31 254 ASN A N 1
ATOM 1948 C CA . ASN A 1 254 ? -8.297 -3.424 22.793 1.00 90.31 254 ASN A CA 1
ATOM 1949 C C . ASN A 1 254 ? -8.096 -3.808 24.270 1.00 90.31 254 ASN A C 1
ATOM 1951 O O . ASN A 1 254 ? -8.823 -3.330 25.139 1.00 90.31 254 ASN A O 1
ATOM 1955 N N . ASP A 1 255 ? -7.107 -4.650 24.560 1.00 93.50 255 ASP A N 1
ATOM 1956 C CA . ASP A 1 255 ? -6.817 -5.197 25.887 1.00 93.50 255 ASP A CA 1
ATOM 1957 C C . ASP A 1 255 ? -5.454 -4.717 26.420 1.00 93.50 255 ASP A C 1
ATOM 1959 O O . ASP A 1 255 ? -4.834 -5.371 27.258 1.00 93.50 255 ASP A O 1
ATOM 1963 N N . TRP A 1 256 ? -4.926 -3.592 25.921 1.00 93.12 256 TRP A N 1
ATOM 1964 C CA . TRP A 1 256 ? -3.627 -3.056 26.362 1.00 93.12 256 TRP A CA 1
ATOM 1965 C C . TRP A 1 256 ? -3.584 -2.794 27.875 1.00 93.12 256 TRP A C 1
ATOM 1967 O O . TRP A 1 256 ? -2.583 -3.079 28.527 1.00 93.12 256 TRP A O 1
ATOM 1977 N N . ASP A 1 257 ? -4.690 -2.304 28.427 1.00 93.44 257 ASP A N 1
ATOM 1978 C CA . ASP A 1 257 ? -4.890 -1.985 29.838 1.00 93.44 257 ASP A CA 1
ATOM 1979 C C . ASP A 1 257 ? -4.856 -3.241 30.711 1.00 93.44 257 ASP A C 1
ATOM 1981 O O . ASP A 1 257 ? -4.166 -3.278 31.730 1.00 93.44 257 ASP A O 1
ATOM 1985 N N . LYS A 1 258 ? -5.512 -4.316 30.262 1.00 93.50 258 LYS A N 1
ATOM 1986 C CA . LYS A 1 258 ? -5.452 -5.632 30.918 1.00 93.50 258 LYS A CA 1
ATOM 1987 C C . LYS A 1 258 ? -4.046 -6.231 30.899 1.00 93.50 258 LYS A C 1
ATOM 1989 O O . LYS A 1 258 ? -3.692 -6.987 31.797 1.00 93.50 258 LYS A O 1
ATOM 1994 N N . ASN A 1 259 ? -3.237 -5.858 29.909 1.00 88.88 259 ASN A N 1
ATOM 1995 C CA . ASN A 1 259 ? -1.836 -6.258 29.788 1.00 88.88 259 ASN A CA 1
ATOM 1996 C C . ASN A 1 259 ? -0.876 -5.351 30.589 1.00 88.88 259 ASN A C 1
ATOM 1998 O O . ASN A 1 259 ? 0.336 -5.414 30.398 1.00 88.88 259 ASN A O 1
ATOM 2002 N N . GLY A 1 260 ? -1.396 -4.504 31.487 1.00 93.31 260 GLY A N 1
ATOM 2003 C CA . GLY A 1 260 ? -0.594 -3.680 32.396 1.00 93.31 260 GLY A CA 1
ATOM 2004 C C . GLY A 1 260 ? -0.033 -2.399 31.773 1.00 93.31 260 GLY A C 1
ATOM 2005 O O . GLY A 1 260 ? 0.821 -1.746 32.377 1.00 93.31 260 GLY A O 1
ATOM 2006 N N . HIS A 1 261 ? -0.492 -2.014 30.581 1.00 95.50 261 HIS A N 1
ATOM 2007 C CA . HIS A 1 261 ? -0.100 -0.757 29.950 1.00 95.50 261 HIS A CA 1
ATOM 2008 C C . HIS A 1 261 ? -1.053 0.367 30.351 1.00 95.50 261 HIS A C 1
ATOM 2010 O O . HIS A 1 261 ? -2.264 0.250 30.188 1.00 95.50 261 HIS A O 1
ATOM 2016 N N . LYS A 1 262 ? -0.501 1.483 30.842 1.00 95.56 262 LYS A N 1
ATOM 2017 C CA . LYS A 1 262 ? -1.298 2.638 31.273 1.00 95.56 262 LYS A CA 1
ATOM 2018 C C . LYS A 1 262 ? -2.026 3.295 30.097 1.00 95.56 262 LYS A C 1
ATOM 2020 O O . LYS A 1 262 ? -3.189 3.653 30.234 1.00 95.56 262 LYS A O 1
ATOM 2025 N N . HIS A 1 263 ? -1.340 3.423 28.964 1.00 96.56 263 HIS A N 1
ATOM 2026 C CA . HIS A 1 263 ? -1.883 3.971 27.721 1.00 96.56 263 HIS A CA 1
ATOM 2027 C C . HIS A 1 263 ? -1.812 2.937 26.588 1.00 96.56 263 HIS A C 1
ATOM 2029 O O . HIS A 1 263 ? -0.907 2.098 26.570 1.00 96.56 263 HIS A O 1
ATOM 2035 N N . TYR A 1 264 ? -2.679 3.022 25.576 1.00 96.06 264 TYR A N 1
ATOM 2036 C CA . TYR A 1 264 ? -2.551 2.198 24.361 1.00 96.06 264 TYR A CA 1
ATOM 2037 C C . TYR A 1 264 ? -1.166 2.376 23.723 1.00 96.06 264 TYR A C 1
ATOM 2039 O O . TYR A 1 264 ? -0.522 1.420 23.288 1.00 96.06 264 TYR A O 1
ATOM 2047 N N . GLN A 1 265 ? -0.670 3.614 23.720 1.00 94.56 265 GLN A N 1
ATOM 2048 C CA . GLN A 1 265 ? 0.639 3.948 23.170 1.00 94.56 265 GLN A CA 1
ATOM 2049 C C . GLN A 1 265 ? 1.792 3.312 23.960 1.00 94.56 265 GLN A C 1
ATOM 2051 O O . GLN A 1 265 ? 2.814 2.986 23.358 1.00 94.56 265 GLN A O 1
ATOM 2056 N N . ASP A 1 266 ? 1.632 3.050 25.264 1.00 94.19 266 ASP A N 1
ATOM 2057 C CA . ASP A 1 266 ? 2.618 2.267 26.016 1.00 94.19 266 ASP A CA 1
ATOM 2058 C C . ASP A 1 266 ? 2.745 0.866 25.422 1.00 94.19 266 ASP A C 1
ATOM 2060 O O . ASP A 1 266 ? 3.860 0.435 25.148 1.00 94.19 266 ASP A O 1
ATOM 2064 N N . TRP A 1 267 ? 1.625 0.171 25.194 1.00 94.81 267 TRP A N 1
ATOM 2065 C CA . TRP A 1 267 ? 1.627 -1.140 24.538 1.00 94.81 267 TRP A CA 1
ATOM 2066 C C . TRP A 1 267 ? 2.189 -1.052 23.119 1.00 94.81 267 TRP A C 1
ATOM 2068 O O . TRP A 1 267 ? 3.020 -1.866 22.724 1.00 94.81 267 TRP A O 1
ATOM 2078 N N . LEU A 1 268 ? 1.792 -0.038 22.353 1.00 93.94 268 LEU A N 1
ATOM 2079 C CA . LEU A 1 268 ? 2.243 0.125 20.976 1.00 93.94 268 LEU A CA 1
ATOM 2080 C C . LEU A 1 268 ? 3.770 0.281 20.903 1.00 93.94 268 LEU A C 1
ATOM 2082 O O . LEU A 1 268 ? 4.422 -0.406 20.123 1.00 93.94 268 LEU A O 1
ATOM 2086 N N . HIS A 1 269 ? 4.359 1.155 21.718 1.00 91.44 269 HIS A N 1
ATOM 2087 C CA . HIS A 1 269 ? 5.805 1.379 21.712 1.00 91.44 269 HIS A CA 1
ATOM 2088 C C . HIS A 1 269 ? 6.577 0.248 22.384 1.00 91.44 269 HIS A C 1
ATOM 2090 O O . HIS A 1 269 ? 7.644 -0.139 21.905 1.00 91.44 269 HIS A O 1
ATOM 2096 N N . LYS A 1 270 ? 6.051 -0.274 23.497 1.00 90.56 270 LYS A N 1
ATOM 2097 C CA . LYS A 1 270 ? 6.742 -1.287 24.285 1.00 90.56 270 LYS A CA 1
ATOM 2098 C C . LYS A 1 270 ? 6.565 -2.669 23.705 1.00 90.56 270 LYS A C 1
ATOM 2100 O O . LYS A 1 270 ? 7.520 -3.389 23.792 1.00 90.56 270 LYS A O 1
ATOM 2105 N N . GLU A 1 271 ? 5.451 -3.069 23.119 1.00 90.62 271 GLU A N 1
ATOM 2106 C CA . GLU A 1 271 ? 5.252 -4.457 22.671 1.00 90.62 271 GLU A CA 1
ATOM 2107 C C . GLU A 1 271 ? 5.247 -4.571 21.147 1.00 90.62 271 GLU A C 1
ATOM 2109 O O . GLU A 1 271 ? 5.939 -5.416 20.585 1.00 90.62 271 GLU A O 1
ATOM 2114 N N . TRP A 1 272 ? 4.522 -3.687 20.459 1.00 88.38 272 TRP A N 1
ATOM 2115 C CA . TRP A 1 272 ? 4.331 -3.806 19.011 1.00 88.38 272 TRP A CA 1
ATOM 2116 C C . TRP A 1 272 ? 5.508 -3.265 18.186 1.00 88.38 272 TRP A C 1
ATOM 2118 O O . TRP A 1 272 ? 5.990 -3.922 17.268 1.00 88.38 272 TRP A O 1
ATOM 2128 N N . MET A 1 273 ? 6.011 -2.073 18.518 1.00 86.81 273 MET A N 1
ATOM 2129 C CA . MET A 1 273 ? 7.167 -1.458 17.848 1.00 86.81 273 MET A CA 1
ATOM 2130 C C . MET A 1 273 ? 8.514 -1.956 18.394 1.00 86.81 273 MET A C 1
ATOM 2132 O O . MET A 1 273 ? 9.568 -1.440 18.002 1.00 86.81 273 MET A O 1
ATOM 2136 N N . ARG A 1 274 ? 8.495 -2.934 19.311 1.00 70.56 274 ARG A N 1
ATOM 2137 C CA . ARG A 1 274 ? 9.658 -3.475 20.023 1.00 70.56 274 ARG A CA 1
ATOM 2138 C C . ARG A 1 274 ? 10.594 -4.179 19.027 1.00 70.56 274 ARG A C 1
ATOM 2140 O O . ARG A 1 274 ? 10.525 -5.380 18.809 1.00 70.56 274 ARG A O 1
ATOM 2147 N N . GLY A 1 275 ? 11.444 -3.410 18.350 1.00 59.91 275 GLY A N 1
ATOM 2148 C CA . GLY A 1 275 ? 12.268 -3.929 17.253 1.00 59.91 275 GLY A CA 1
ATOM 2149 C C . GLY A 1 275 ? 12.976 -2.882 16.394 1.00 59.91 275 GLY A C 1
ATOM 2150 O O . GLY A 1 275 ? 13.906 -3.237 15.670 1.00 59.91 275 GLY A O 1
ATOM 2151 N N . GLY A 1 276 ? 12.603 -1.602 16.490 1.00 64.62 276 GLY A N 1
ATOM 2152 C CA . GLY A 1 276 ? 13.365 -0.515 15.873 1.00 64.62 276 GLY A CA 1
ATOM 2153 C C . GLY A 1 276 ? 14.741 -0.367 16.526 1.00 64.62 276 GLY A C 1
ATOM 2154 O O . GLY A 1 276 ? 14.871 0.301 17.547 1.00 64.62 276 GLY A O 1
ATOM 2155 N N . LYS A 1 277 ? 15.769 -1.004 15.962 1.00 65.38 277 LYS A N 1
ATOM 2156 C CA . LYS A 1 277 ? 17.169 -0.738 16.317 1.00 65.38 277 LYS A CA 1
ATOM 2157 C C . LYS A 1 277 ? 17.702 0.405 15.448 1.00 65.38 277 LYS A C 1
ATOM 2159 O O . LYS A 1 277 ? 17.258 0.528 14.302 1.00 65.38 277 LYS A O 1
ATOM 2164 N N . PRO A 1 278 ? 18.650 1.218 15.945 1.00 72.44 278 PRO A N 1
ATOM 2165 C CA . PRO A 1 278 ? 19.379 2.152 15.095 1.00 72.44 278 PRO A CA 1
ATOM 2166 C C . PRO A 1 278 ? 19.938 1.430 13.861 1.00 72.44 278 PRO A C 1
ATOM 2168 O O . PRO A 1 278 ? 20.313 0.256 13.929 1.00 72.44 278 PRO A O 1
ATOM 2171 N N . LEU A 1 279 ? 19.971 2.117 12.718 1.00 77.50 279 LEU A N 1
ATOM 2172 C CA . LEU A 1 279 ? 20.494 1.575 11.461 1.00 77.50 279 LEU A CA 1
ATOM 2173 C C . LEU A 1 279 ? 22.031 1.515 11.510 1.00 77.50 279 LEU A C 1
ATOM 2175 O O . LEU A 1 279 ? 22.716 2.289 10.855 1.00 77.50 279 LEU A O 1
ATOM 2179 N N . GLU A 1 280 ? 22.577 0.605 12.316 1.00 79.50 280 GLU A N 1
ATOM 2180 C CA . GLU A 1 280 ? 24.028 0.412 12.481 1.00 79.50 280 GLU A CA 1
ATOM 2181 C C . GLU A 1 280 ? 24.656 -0.380 11.325 1.00 79.50 280 GLU A C 1
ATOM 2183 O O . GLU A 1 280 ? 25.866 -0.343 11.112 1.00 79.50 280 GLU A O 1
ATOM 2188 N N . LYS A 1 281 ? 23.838 -1.132 10.580 1.00 83.69 281 LYS A N 1
ATOM 2189 C CA . LYS A 1 281 ? 24.247 -1.934 9.422 1.00 83.69 281 LYS A CA 1
ATOM 2190 C C . LYS A 1 281 ? 23.241 -1.760 8.295 1.00 83.69 281 LYS A C 1
ATOM 2192 O O . LYS A 1 281 ? 22.066 -1.486 8.536 1.00 83.69 281 LYS A O 1
ATOM 2197 N N . GLU A 1 282 ? 23.692 -1.993 7.066 1.00 86.75 282 GLU A N 1
ATOM 2198 C CA . GLU A 1 282 ? 22.804 -2.005 5.906 1.00 86.75 282 GLU A CA 1
ATOM 2199 C C . GLU A 1 282 ? 21.659 -3.004 6.092 1.00 86.75 282 GLU A C 1
ATOM 2201 O O . GLU A 1 282 ? 21.875 -4.212 6.254 1.00 86.75 282 GLU A O 1
ATOM 2206 N N . SER A 1 283 ? 20.432 -2.494 6.019 1.00 89.38 283 SER A N 1
ATOM 2207 C CA . SER A 1 283 ? 19.227 -3.311 6.083 1.00 89.38 283 SER A CA 1
ATOM 2208 C C . SER A 1 283 ? 19.088 -4.192 4.836 1.00 89.38 283 SER A C 1
ATOM 2210 O O . SER A 1 283 ? 19.599 -3.871 3.760 1.00 89.38 283 SER A O 1
ATOM 2212 N N . GLN A 1 284 ? 18.343 -5.296 4.955 1.00 89.75 284 GLN A N 1
ATOM 2213 C CA . GLN A 1 284 ? 17.949 -6.110 3.796 1.00 89.75 284 GLN A CA 1
ATOM 2214 C C . GLN A 1 284 ? 17.292 -5.239 2.712 1.00 89.75 284 GLN A C 1
ATOM 2216 O O . GLN A 1 284 ? 17.644 -5.356 1.544 1.00 89.75 284 GLN A O 1
ATOM 2221 N N . MET A 1 285 ? 16.384 -4.341 3.105 1.00 92.00 285 MET A N 1
ATOM 2222 C CA . MET A 1 285 ? 15.694 -3.431 2.187 1.00 92.00 285 MET A CA 1
ATOM 2223 C C . MET A 1 285 ? 16.687 -2.574 1.393 1.00 92.00 285 MET A C 1
ATOM 2225 O O . MET A 1 285 ? 16.609 -2.513 0.170 1.00 92.00 285 MET A O 1
ATOM 2229 N N . PHE A 1 286 ? 17.680 -1.982 2.064 1.00 92.75 286 PHE A N 1
ATOM 2230 C CA . PHE A 1 286 ? 18.704 -1.178 1.397 1.00 92.75 286 PHE A CA 1
ATOM 2231 C C . PHE A 1 286 ? 19.550 -2.004 0.416 1.00 92.75 286 PHE A C 1
ATOM 2233 O O . PHE A 1 286 ? 19.801 -1.575 -0.709 1.00 92.75 286 PHE A O 1
ATOM 2240 N N . LYS A 1 287 ? 19.938 -3.227 0.798 1.00 93.06 287 LYS A N 1
ATOM 2241 C CA . LYS A 1 287 ? 20.670 -4.147 -0.090 1.00 93.06 287 LYS A CA 1
ATOM 2242 C C . LYS A 1 287 ? 19.857 -4.524 -1.329 1.00 93.06 287 LYS A C 1
ATOM 2244 O O . LYS A 1 287 ? 20.403 -4.540 -2.430 1.00 93.06 287 LYS A O 1
ATOM 2249 N N . LEU A 1 288 ? 18.561 -4.785 -1.165 1.00 94.62 288 LEU A N 1
ATOM 2250 C CA . LEU A 1 288 ? 17.663 -5.109 -2.275 1.00 94.62 288 LEU A CA 1
ATOM 2251 C C . LEU A 1 288 ? 17.454 -3.909 -3.203 1.00 94.62 288 LEU A C 1
ATOM 2253 O O . LEU A 1 288 ? 17.456 -4.090 -4.419 1.00 94.62 288 LEU A O 1
ATOM 2257 N N . LEU A 1 289 ? 17.347 -2.692 -2.663 1.00 95.25 289 LEU A N 1
ATOM 2258 C CA . LEU A 1 289 ? 17.303 -1.464 -3.464 1.00 95.25 289 LEU A CA 1
ATOM 2259 C C . LEU A 1 289 ? 18.596 -1.269 -4.271 1.00 95.25 289 LEU A C 1
ATOM 2261 O O . LEU A 1 289 ? 18.519 -0.962 -5.462 1.00 95.25 289 LEU A O 1
ATOM 2265 N N . LYS A 1 290 ? 19.773 -1.517 -3.669 1.00 93.81 290 LYS A N 1
ATOM 2266 C CA . LYS A 1 290 ? 21.068 -1.486 -4.379 1.00 93.81 290 LYS A CA 1
ATOM 2267 C C . LYS A 1 290 ? 21.102 -2.492 -5.521 1.00 93.81 290 LYS A C 1
ATOM 2269 O O . LYS A 1 290 ? 21.398 -2.118 -6.655 1.00 93.81 290 LYS A O 1
ATOM 2274 N N . ARG A 1 291 ? 20.756 -3.757 -5.248 1.00 94.06 291 ARG A N 1
ATOM 2275 C CA . ARG A 1 291 ? 20.708 -4.805 -6.281 1.00 94.06 291 ARG A CA 1
ATOM 2276 C C . ARG A 1 291 ? 19.782 -4.406 -7.428 1.00 94.06 291 ARG A C 1
ATOM 2278 O O . ARG A 1 291 ? 20.162 -4.505 -8.592 1.00 94.06 291 ARG A O 1
ATOM 2285 N N . SER A 1 292 ? 18.612 -3.882 -7.078 1.00 94.81 292 SER A N 1
ATOM 2286 C CA . SER A 1 292 ? 17.579 -3.487 -8.034 1.00 94.81 292 SER A CA 1
ATOM 2287 C C . SER A 1 292 ? 17.905 -2.194 -8.792 1.00 94.81 292 SER A C 1
ATOM 2289 O O . SER A 1 292 ? 17.108 -1.783 -9.629 1.00 94.81 292 SER A O 1
ATOM 2291 N N . ARG A 1 293 ? 19.080 -1.583 -8.557 1.00 94.25 293 ARG A N 1
ATOM 2292 C CA . ARG A 1 293 ? 19.562 -0.345 -9.198 1.00 94.25 293 ARG A CA 1
ATOM 2293 C C . ARG A 1 293 ? 18.713 0.896 -8.877 1.00 94.25 293 ARG A C 1
ATOM 2295 O O . ARG A 1 293 ? 18.587 1.790 -9.705 1.00 94.25 293 ARG A O 1
ATOM 2302 N N . PHE A 1 294 ? 18.152 0.956 -7.667 1.00 94.69 294 PHE A N 1
ATOM 2303 C CA . PHE A 1 294 ? 17.325 2.076 -7.187 1.00 94.69 294 PHE A CA 1
ATOM 2304 C C . PHE A 1 294 ? 18.007 2.980 -6.164 1.00 94.69 294 PHE A C 1
ATOM 2306 O O . PHE A 1 294 ? 17.416 3.946 -5.703 1.00 94.69 294 PHE A O 1
ATOM 2313 N N . VAL A 1 295 ? 19.243 2.688 -5.793 1.00 91.44 295 VAL A N 1
ATOM 2314 C CA . VAL A 1 295 ? 20.090 3.593 -5.015 1.00 91.44 295 VAL A CA 1
ATOM 2315 C C . VAL A 1 295 ? 21.477 3.565 -5.630 1.00 91.44 295 VAL A C 1
ATOM 2317 O O . VAL A 1 295 ? 21.865 2.562 -6.242 1.00 91.44 295 VAL A O 1
ATOM 2320 N N . ASP A 1 296 ? 22.205 4.662 -5.474 1.00 80.62 296 ASP A N 1
ATOM 2321 C CA . ASP A 1 296 ? 23.540 4.782 -6.036 1.00 80.62 296 ASP A CA 1
ATOM 2322 C C . ASP A 1 296 ? 24.449 3.693 -5.467 1.00 80.62 296 ASP A C 1
ATOM 2324 O O . ASP A 1 296 ? 24.526 3.456 -4.256 1.00 80.62 296 ASP A O 1
ATOM 2328 N N . LEU A 1 297 ? 25.143 3.004 -6.369 1.00 71.62 297 LEU A N 1
ATOM 2329 C CA . LEU A 1 297 ? 26.243 2.138 -5.992 1.00 71.62 297 LEU A CA 1
ATOM 2330 C C . LEU A 1 297 ? 27.386 3.085 -5.642 1.00 71.62 297 LEU A C 1
ATOM 2332 O O . LEU A 1 297 ? 28.014 3.625 -6.546 1.00 71.62 297 LEU A O 1
ATOM 2336 N N . GLN A 1 298 ? 27.601 3.359 -4.354 1.00 58.09 298 GLN A N 1
ATOM 2337 C CA . GLN A 1 298 ? 28.766 4.131 -3.928 1.00 58.09 298 GLN A CA 1
ATOM 2338 C C . GLN A 1 298 ? 30.021 3.522 -4.571 1.00 58.09 298 GLN A C 1
ATOM 2340 O O . GLN A 1 298 ? 30.403 2.397 -4.249 1.00 58.09 298 GLN A O 1
ATOM 2345 N N . THR A 1 299 ? 30.663 4.256 -5.476 1.00 47.69 299 THR A N 1
ATOM 2346 C CA . THR A 1 299 ? 32.114 4.178 -5.625 1.00 47.69 299 THR A CA 1
ATOM 2347 C C . THR A 1 299 ? 32.685 4.906 -4.420 1.00 47.69 299 THR A C 1
ATOM 2349 O O . THR A 1 299 ? 32.538 6.125 -4.319 1.00 47.69 299 THR A O 1
ATOM 2352 N N . ILE A 1 300 ? 33.220 4.131 -3.475 1.00 37.00 300 ILE A N 1
ATOM 2353 C CA . ILE A 1 300 ? 34.126 4.630 -2.434 1.00 37.00 300 ILE A CA 1
ATOM 2354 C C . ILE A 1 300 ? 35.337 5.260 -3.123 1.00 37.00 300 ILE A C 1
ATOM 2356 O O . ILE A 1 300 ? 35.813 4.647 -4.107 1.00 37.00 300 ILE A O 1
#

Foldseek 3Di:
DDPVVVVVVCCVVDPDDDDDDDDDDDDDDDDDDDVPPPPPPDDPPDDQDPLNVLVVPFDAFPQQFDPDADDPVLVVQLQVLLLPFDAPPSLLQKDWDKDQDQVLVCLQQVHGARIKIWIKRACPVVQVVQVVVVHHDAQPFQVSVVRSLVSSVRSLVSSSSSCSSVQKHKHKGPSCVPDQVVSNCVSRVDDLARIGGRIMIHIHHHPDDPPDGAADDDDQPPDDDPDHDDDDPVRVVVVQVCQQPVVRNPAPDPCVVVVVAPTSVSCCVVPVVVDDDPPPDDDSVNVSSVSRRRHDPDPD

Secondary structure (DSSP, 8-state):
--HHHHHHHHHHHH-S------------------TTTTS--S-------HHHHHHHT-----S-B-S-PPPHHHHHHHHHHHHTS--GGG---EEEEEE--HHHHHHHHS---SEEEEEEEE-HHHHHHHHHTT------HHHHHHHHHHHHHHHHHHHHHHHHHTT-EEEEE-GGGSS-THHHHHHHT--SSSEEEEEEEEEE-BSS--SSPPP---STTT--SSS--PPPHHHHHHHHHHHH-GGG---S-S-TTTTT-SSHHHHIIIIISTT-----S--HHHHHHHHTT-S-----